Protein AF-A0A9Q4C0V1-F1 (afdb_monomer)

pLDDT: mean 92.59, std 7.1, range [55.84, 98.38]

Radius of gyration: 18.01 Å; Cα contacts (8 Å, |Δi|>4): 258; chains: 1; bounding box: 51×25×46 Å

Mean predicted aligned error: 3.88 Å

Nearest PDB structures (foldseek):
  3qth-assembly1_A  TM=2.266E-01  e=6.589E+00  Colwellia psychrerythraea 34H

Organism: NCBI:txid2487751

Structure (mmCIF, N/CA/C/O backbone):
data_AF-A0A9Q4C0V1-F1
#
_entry.id   AF-A0A9Q4C0V1-F1
#
loop_
_atom_site.group_PDB
_atom_site.id
_atom_site.type_symbol
_atom_site.label_atom_id
_atom_site.label_alt_id
_atom_site.label_comp_id
_atom_site.label_asym_id
_atom_site.label_entity_id
_atom_site.label_seq_id
_atom_site.pdbx_PDB_ins_code
_atom_site.Cartn_x
_atom_site.Cartn_y
_atom_site.Cartn_z
_atom_site.occupancy
_atom_site.B_iso_or_equiv
_atom_site.auth_seq_id
_atom_site.auth_comp_id
_atom_site.auth_asym_id
_atom_site.auth_atom_id
_atom_site.pdbx_PDB_model_num
ATOM 1 N N . MET A 1 1 ? -11.823 11.428 14.281 1.00 55.84 1 MET A N 1
ATOM 2 C CA . MET A 1 1 ? -11.628 11.021 12.862 1.00 55.84 1 MET A CA 1
ATOM 3 C C . MET A 1 1 ? -10.236 11.298 12.280 1.00 55.84 1 MET A C 1
ATOM 5 O O . MET A 1 1 ? -9.782 10.483 11.490 1.00 55.84 1 MET A O 1
ATOM 9 N N . THR A 1 2 ? -9.536 12.387 12.633 1.00 62.62 2 THR A N 1
ATOM 10 C CA . THR A 1 2 ? -8.175 12.691 12.118 1.00 62.62 2 THR A CA 1
ATOM 11 C C . THR A 1 2 ? -7.152 11.573 12.360 1.00 62.62 2 THR A C 1
ATOM 13 O O . THR A 1 2 ? -6.274 11.370 11.527 1.00 62.62 2 THR A O 1
ATOM 16 N N . GLY A 1 3 ? -7.307 10.797 13.439 1.00 86.88 3 GLY A N 1
ATOM 17 C CA . GLY A 1 3 ? -6.386 9.713 13.786 1.00 86.88 3 GLY A CA 1
ATOM 18 C C . GLY A 1 3 ? -6.378 8.523 12.818 1.00 86.88 3 GLY A C 1
ATOM 19 O O . GLY A 1 3 ? -5.337 7.888 12.668 1.00 86.88 3 GLY A O 1
ATOM 20 N N . VAL A 1 4 ? -7.489 8.219 12.128 1.00 92.44 4 VAL A N 1
ATOM 21 C CA . VAL A 1 4 ? -7.526 7.097 11.168 1.00 92.44 4 VAL A CA 1
ATOM 22 C C . VAL A 1 4 ? -6.761 7.456 9.899 1.00 92.44 4 VAL A C 1
ATOM 24 O O . VAL A 1 4 ? -5.861 6.719 9.506 1.00 92.44 4 VAL A O 1
ATOM 27 N N . SER A 1 5 ? -7.057 8.612 9.297 1.00 93.50 5 SER A N 1
ATOM 28 C CA . SER A 1 5 ? -6.339 9.090 8.108 1.00 93.50 5 SER A CA 1
ATOM 29 C C . SER A 1 5 ? -4.841 9.231 8.372 1.00 93.50 5 SER A C 1
ATOM 31 O O . SER A 1 5 ? -4.041 8.729 7.590 1.00 93.50 5 SER A O 1
ATOM 33 N N . GLU A 1 6 ? -4.450 9.826 9.504 1.00 95.06 6 GLU A N 1
ATOM 34 C CA . GLU A 1 6 ? -3.038 9.955 9.887 1.00 95.06 6 GLU A CA 1
ATOM 35 C C . GLU A 1 6 ? -2.351 8.588 10.020 1.00 95.06 6 GLU A C 1
ATOM 37 O O . GLU A 1 6 ? -1.211 8.403 9.582 1.00 95.06 6 GLU A O 1
ATOM 42 N N . LYS A 1 7 ? -3.051 7.593 10.579 1.00 97.00 7 LYS A N 1
ATOM 43 C CA . LYS A 1 7 ? -2.491 6.251 10.723 1.00 97.00 7 LYS A CA 1
ATOM 44 C C . LYS A 1 7 ? -2.282 5.558 9.381 1.00 97.00 7 LYS A C 1
ATOM 46 O O . LYS A 1 7 ? -1.221 4.967 9.161 1.00 97.00 7 LYS A O 1
ATOM 51 N N . LEU A 1 8 ? -3.271 5.640 8.494 1.00 96.56 8 LEU A N 1
ATOM 52 C CA . LEU A 1 8 ? -3.191 5.071 7.150 1.00 96.56 8 LEU A CA 1
ATOM 53 C C . LEU A 1 8 ? -2.111 5.759 6.312 1.00 96.56 8 LEU A C 1
ATOM 55 O O . LEU A 1 8 ? -1.359 5.075 5.618 1.00 96.56 8 LEU A O 1
ATOM 59 N N . ASP A 1 9 ? -1.951 7.074 6.454 1.00 96.94 9 ASP A N 1
ATOM 60 C CA . ASP A 1 9 ? -0.855 7.827 5.845 1.00 96.94 9 ASP A CA 1
ATOM 61 C C . ASP A 1 9 ? 0.514 7.319 6.313 1.00 96.94 9 ASP A C 1
ATOM 63 O O . ASP A 1 9 ? 1.422 7.137 5.497 1.00 96.94 9 ASP A O 1
ATOM 67 N N . GLY A 1 10 ? 0.650 7.022 7.608 1.00 97.81 10 GLY A N 1
ATOM 68 C CA . GLY A 1 10 ? 1.858 6.416 8.167 1.00 97.81 10 GLY A CA 1
ATOM 69 C C . GLY A 1 10 ? 2.133 5.006 7.631 1.00 97.81 10 GLY A C 1
ATOM 70 O O . GLY A 1 10 ? 3.292 4.639 7.412 1.00 97.81 10 GLY A O 1
ATOM 71 N N . TYR A 1 11 ? 1.095 4.203 7.377 1.00 98.06 11 TYR A N 1
ATOM 72 C CA . TYR A 1 11 ? 1.257 2.902 6.720 1.00 98.06 11 TYR A CA 1
ATOM 73 C C . TYR A 1 11 ? 1.616 3.035 5.238 1.00 98.06 11 TYR A C 1
ATOM 75 O O . TYR A 1 11 ? 2.492 2.303 4.774 1.00 98.06 11 TYR A O 1
ATOM 83 N N . ALA A 1 12 ? 1.013 3.979 4.513 1.00 97.44 12 ALA A N 1
ATOM 84 C CA . ALA A 1 12 ? 1.350 4.270 3.121 1.00 97.44 12 ALA A CA 1
ATOM 85 C C . ALA A 1 12 ? 2.826 4.674 2.969 1.00 97.44 12 ALA A C 1
ATOM 87 O O . ALA A 1 12 ? 3.544 4.096 2.150 1.00 97.44 12 ALA A O 1
ATOM 88 N N . GLU A 1 13 ? 3.306 5.595 3.813 1.00 97.94 13 GLU A N 1
ATOM 89 C CA . GLU A 1 13 ? 4.720 5.990 3.862 1.00 97.94 13 GLU A CA 1
ATOM 90 C C . GLU A 1 13 ? 5.621 4.789 4.183 1.00 97.94 13 GLU A C 1
ATOM 92 O O . GLU A 1 13 ? 6.638 4.554 3.522 1.00 97.94 13 GLU A O 1
ATOM 97 N N . TYR A 1 14 ? 5.238 3.982 5.180 1.00 98.25 14 TYR A N 1
ATOM 98 C CA . TYR A 1 14 ? 6.011 2.809 5.573 1.00 98.25 14 TYR A CA 1
ATOM 99 C C . TYR A 1 14 ? 6.152 1.801 4.427 1.00 98.25 14 TYR A C 1
ATOM 101 O O . TYR A 1 14 ? 7.266 1.335 4.173 1.00 98.25 14 TYR A O 1
ATOM 109 N N . VAL A 1 15 ? 5.054 1.482 3.734 1.00 97.81 15 VAL A N 1
ATOM 110 C CA . VAL A 1 15 ? 5.045 0.555 2.594 1.00 97.81 15 VAL A CA 1
ATOM 111 C C . VAL A 1 15 ? 5.888 1.107 1.447 1.00 97.81 15 VAL A C 1
ATOM 113 O O . VAL A 1 15 ? 6.779 0.401 0.980 1.00 97.81 15 VAL A O 1
ATOM 116 N N . ALA A 1 16 ? 5.691 2.365 1.040 1.00 96.50 16 ALA A N 1
ATOM 117 C CA . ALA A 1 16 ? 6.450 2.976 -0.055 1.00 96.50 16 ALA A CA 1
ATOM 118 C C . ALA A 1 16 ? 7.962 3.008 0.232 1.00 96.50 16 ALA A C 1
ATOM 120 O O . ALA A 1 16 ? 8.790 2.643 -0.612 1.00 96.50 16 ALA A O 1
ATOM 121 N N . ARG A 1 17 ? 8.346 3.370 1.462 1.00 96.88 17 ARG A N 1
ATOM 122 C CA . ARG A 1 17 ? 9.747 3.313 1.896 1.00 96.88 17 ARG A CA 1
ATOM 123 C C . ARG A 1 17 ? 10.285 1.884 1.872 1.00 96.88 17 ARG A C 1
ATOM 125 O O . ARG A 1 17 ? 11.383 1.661 1.376 1.00 96.88 17 ARG A O 1
ATOM 132 N N . LYS A 1 18 ? 9.531 0.903 2.377 1.00 97.81 18 LYS A N 1
ATOM 133 C CA . LYS A 1 18 ? 9.978 -0.496 2.367 1.00 97.81 18 LYS A CA 1
ATOM 134 C C . LYS A 1 18 ? 10.087 -1.072 0.963 1.00 97.81 18 LYS A C 1
ATOM 136 O O . LYS A 1 18 ? 11.066 -1.758 0.691 1.00 97.81 18 LYS A O 1
ATOM 141 N N . ALA A 1 19 ? 9.166 -0.749 0.064 1.00 95.81 19 ALA A N 1
ATOM 142 C CA . ALA A 1 19 ? 9.237 -1.191 -1.323 1.00 95.81 19 ALA A CA 1
ATOM 143 C C . ALA A 1 19 ? 10.509 -0.649 -1.995 1.00 95.81 19 ALA A C 1
ATOM 145 O O . ALA A 1 19 ? 11.272 -1.397 -2.600 1.00 95.81 19 ALA A O 1
ATOM 146 N N . THR A 1 20 ? 10.817 0.634 -1.817 1.00 93.56 20 THR A N 1
ATOM 147 C CA . THR A 1 20 ? 12.033 1.237 -2.389 1.00 93.56 20 THR A CA 1
ATOM 148 C C . THR A 1 20 ? 13.337 0.773 -1.718 1.00 93.56 20 THR A C 1
ATOM 150 O O . THR A 1 20 ? 14.347 0.560 -2.405 1.00 93.56 20 THR A O 1
ATOM 153 N N . ASP A 1 21 ? 13.331 0.518 -0.406 1.00 94.44 21 ASP A N 1
ATOM 154 C CA . ASP A 1 21 ? 14.444 -0.118 0.320 1.00 94.44 21 ASP A CA 1
ATOM 155 C C . ASP A 1 21 ? 14.731 -1.535 -0.201 1.00 94.44 21 ASP A C 1
ATOM 157 O O . ASP A 1 21 ? 15.896 -1.920 -0.346 1.00 94.44 21 ASP A O 1
ATOM 161 N N . GLU A 1 22 ? 13.684 -2.288 -0.535 1.00 95.00 22 GLU A N 1
ATOM 162 C CA . GLU A 1 22 ? 13.777 -3.671 -1.008 1.00 95.00 22 GLU A CA 1
ATOM 163 C C . GLU A 1 22 ? 13.993 -3.787 -2.514 1.00 95.00 22 GLU A C 1
ATOM 165 O O . GLU A 1 22 ? 14.448 -4.834 -2.969 1.00 95.00 22 GLU A O 1
ATOM 170 N N . PHE A 1 23 ? 13.728 -2.729 -3.283 1.00 93.06 23 PHE A N 1
ATOM 171 C CA . PHE A 1 23 ? 13.947 -2.687 -4.727 1.00 93.06 23 PHE A CA 1
ATOM 172 C C . PHE A 1 23 ? 15.405 -3.015 -5.077 1.00 93.06 23 PHE A C 1
ATOM 174 O O . PHE A 1 23 ? 16.324 -2.500 -4.448 1.00 93.06 23 PHE A O 1
ATOM 181 N N . LYS A 1 24 ? 15.664 -3.837 -6.085 1.00 91.44 24 LYS A N 1
ATOM 182 C CA . LYS A 1 24 ? 17.002 -4.266 -6.509 1.00 91.44 24 LYS A CA 1
ATOM 183 C C . LYS A 1 24 ? 17.246 -3.825 -7.944 1.00 91.44 24 LYS A C 1
ATOM 185 O O . LYS A 1 24 ? 16.834 -4.515 -8.875 1.00 91.44 24 LYS A O 1
ATOM 190 N N . PRO A 1 25 ? 17.939 -2.692 -8.161 1.00 86.50 25 PRO A N 1
ATOM 191 C CA . PRO A 1 25 ? 18.178 -2.192 -9.509 1.00 86.50 25 PRO A CA 1
ATOM 192 C C . PRO A 1 25 ? 18.922 -3.185 -10.405 1.00 86.50 25 PRO A C 1
ATOM 194 O O . PRO A 1 25 ? 18.746 -3.139 -11.617 1.00 86.50 25 PRO A O 1
ATOM 197 N N . THR A 1 26 ? 19.731 -4.089 -9.841 1.00 86.31 26 THR A N 1
ATOM 198 C CA . THR A 1 26 ? 20.449 -5.104 -10.631 1.00 86.31 26 THR A CA 1
ATOM 199 C C . THR A 1 26 ? 19.543 -6.187 -11.217 1.00 86.31 26 THR A C 1
ATOM 201 O O . THR A 1 26 ? 19.907 -6.772 -12.236 1.00 86.31 26 THR A O 1
ATOM 204 N N . ASN A 1 27 ? 18.345 -6.398 -10.657 1.00 86.06 27 ASN A N 1
ATOM 205 C CA . ASN A 1 27 ? 17.323 -7.264 -11.256 1.00 86.06 27 ASN A CA 1
ATOM 206 C C . ASN A 1 27 ? 16.699 -6.632 -12.511 1.00 86.06 27 ASN A C 1
ATOM 208 O O . ASN A 1 27 ? 16.221 -7.338 -13.389 1.00 86.06 27 ASN A O 1
ATOM 212 N N . VAL A 1 28 ? 16.732 -5.300 -12.608 1.00 83.19 28 VAL A N 1
ATOM 213 C CA . VAL A 1 28 ? 16.179 -4.522 -13.728 1.00 83.19 28 VAL A CA 1
ATOM 214 C C . VAL A 1 28 ? 17.257 -4.213 -14.768 1.00 83.19 28 VAL A C 1
ATOM 216 O O . VAL A 1 28 ? 17.023 -4.235 -15.977 1.00 83.19 28 VAL A O 1
ATOM 219 N N . VAL A 1 29 ? 18.468 -3.912 -14.298 1.00 76.38 29 VAL A N 1
ATOM 220 C CA . VAL A 1 29 ? 19.602 -3.503 -15.120 1.00 76.38 29 VAL A CA 1
ATOM 221 C C . VAL A 1 29 ? 20.825 -4.328 -14.759 1.00 76.38 29 VAL A C 1
ATOM 223 O O . VAL A 1 29 ? 21.482 -4.088 -13.747 1.00 76.38 29 VAL A O 1
ATOM 226 N N . ASN A 1 30 ? 21.209 -5.245 -15.643 1.00 70.25 30 ASN A N 1
ATOM 227 C CA . ASN A 1 30 ? 22.469 -5.956 -15.484 1.00 70.25 30 ASN A CA 1
ATOM 228 C C . ASN A 1 30 ? 23.643 -5.052 -15.901 1.00 70.25 30 ASN A C 1
ATOM 230 O O . ASN A 1 30 ? 23.918 -4.878 -17.091 1.00 70.25 30 ASN A O 1
ATOM 234 N N . VAL A 1 31 ? 24.329 -4.459 -14.919 1.00 68.81 31 VAL A N 1
ATOM 235 C CA . VAL A 1 31 ? 25.590 -3.737 -15.131 1.00 68.81 31 VAL A CA 1
ATOM 236 C C . VAL A 1 31 ? 26.732 -4.548 -14.511 1.00 68.81 31 VAL A C 1
ATOM 238 O O . VAL A 1 31 ? 26.838 -4.606 -13.282 1.00 68.81 31 VAL A O 1
ATOM 241 N N . PRO A 1 32 ? 27.614 -5.160 -15.325 1.00 72.94 32 PRO A N 1
ATOM 242 C CA . PRO A 1 32 ? 28.739 -5.933 -14.814 1.00 72.94 32 PRO A CA 1
ATOM 243 C C . PRO A 1 32 ? 29.587 -5.133 -13.813 1.00 72.94 32 PRO A C 1
ATOM 245 O O . PRO A 1 32 ? 30.014 -4.014 -14.094 1.00 72.94 32 PRO A O 1
ATOM 248 N N . GLY A 1 33 ? 29.837 -5.714 -12.636 1.00 73.94 33 GLY A N 1
ATOM 249 C CA . GLY A 1 33 ? 30.683 -5.115 -11.594 1.00 73.94 33 GLY A CA 1
ATOM 250 C C . GLY A 1 33 ? 30.026 -4.015 -10.746 1.00 73.94 33 GLY A C 1
ATOM 251 O O . GLY A 1 33 ? 30.712 -3.395 -9.930 1.00 73.94 33 GLY A O 1
ATOM 252 N N . VAL A 1 34 ? 28.721 -3.763 -10.896 1.00 81.06 34 VAL A N 1
ATOM 253 C CA . VAL A 1 34 ? 27.978 -2.795 -10.073 1.00 81.06 34 VAL A CA 1
ATOM 254 C C . VAL A 1 34 ? 27.061 -3.536 -9.101 1.00 81.06 34 VAL A C 1
ATOM 256 O O . VAL A 1 34 ? 26.214 -4.320 -9.509 1.00 81.06 34 VAL A O 1
ATOM 259 N N . SER A 1 35 ? 27.224 -3.281 -7.802 1.00 85.94 35 SER A N 1
ATOM 260 C CA . SER A 1 35 ? 26.329 -3.809 -6.765 1.00 85.94 35 SER A CA 1
ATOM 261 C C . SER A 1 35 ? 25.023 -3.016 -6.683 1.00 85.94 35 SER A C 1
ATOM 263 O O . SER A 1 35 ? 25.006 -1.832 -7.020 1.00 85.94 35 SER A O 1
ATOM 265 N N . ASP A 1 36 ? 23.959 -3.613 -6.133 1.00 85.81 36 ASP A N 1
ATOM 266 C CA . ASP A 1 36 ? 22.675 -2.925 -5.903 1.00 85.81 36 ASP A CA 1
ATOM 267 C C . ASP A 1 36 ? 22.837 -1.615 -5.134 1.00 85.81 36 ASP A C 1
ATOM 269 O O . ASP A 1 36 ? 22.272 -0.597 -5.518 1.00 85.81 36 ASP A O 1
ATOM 273 N N . LYS A 1 37 ? 23.662 -1.602 -4.080 1.00 85.94 37 LYS A N 1
ATOM 274 C CA . LYS A 1 37 ? 23.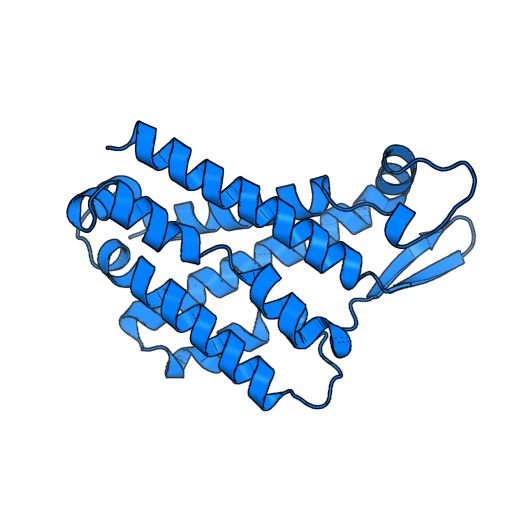926 -0.387 -3.298 1.00 85.94 37 LYS A CA 1
ATOM 275 C C . LYS A 1 37 ? 24.502 0.731 -4.168 1.00 85.94 37 LYS A C 1
ATOM 277 O O . LYS A 1 37 ? 24.102 1.887 -4.045 1.00 85.94 37 LYS A O 1
ATOM 282 N N . ARG A 1 38 ? 25.447 0.391 -5.049 1.00 84.00 38 ARG A N 1
ATOM 283 C CA . ARG A 1 38 ? 26.059 1.357 -5.965 1.00 84.00 38 ARG A CA 1
ATOM 284 C C . ARG A 1 38 ? 25.072 1.788 -7.047 1.00 84.00 38 ARG A C 1
ATOM 286 O O . ARG A 1 38 ? 25.015 2.973 -7.347 1.00 84.00 38 ARG A O 1
ATOM 293 N N . ALA A 1 39 ? 24.281 0.860 -7.583 1.00 85.06 39 ALA A N 1
ATOM 294 C CA . ALA A 1 39 ? 23.241 1.164 -8.556 1.00 85.06 39 ALA A CA 1
ATOM 295 C C . ALA A 1 39 ? 22.186 2.112 -7.962 1.00 85.06 39 ALA A C 1
ATOM 297 O O . ALA A 1 39 ? 21.957 3.170 -8.537 1.00 85.06 39 ALA A O 1
ATOM 298 N N . LYS A 1 40 ? 21.649 1.818 -6.768 1.00 87.12 40 LYS A N 1
ATOM 299 C CA . LYS A 1 40 ? 20.720 2.698 -6.034 1.00 87.12 40 LYS A CA 1
ATOM 300 C C . LYS A 1 40 ? 21.283 4.092 -5.819 1.00 87.12 40 LYS A C 1
ATOM 302 O O . LYS A 1 40 ? 20.572 5.063 -6.011 1.00 87.12 40 LYS A O 1
ATOM 307 N N . SER A 1 41 ? 22.560 4.195 -5.452 1.00 85.94 41 SER A N 1
ATOM 308 C CA . SER A 1 41 ? 23.209 5.496 -5.271 1.00 85.94 41 SER A CA 1
ATOM 309 C C . SER A 1 41 ? 23.301 6.302 -6.568 1.00 85.94 41 SER A C 1
ATOM 311 O O . SER A 1 41 ? 23.288 7.523 -6.501 1.00 85.94 41 SER A O 1
ATOM 313 N N . ILE A 1 42 ? 23.429 5.648 -7.727 1.00 82.81 42 ILE A N 1
ATOM 314 C CA . ILE A 1 42 ? 23.448 6.327 -9.032 1.00 82.81 42 ILE A CA 1
ATOM 315 C C . ILE A 1 42 ? 22.048 6.835 -9.392 1.00 82.81 42 ILE A C 1
ATOM 317 O O . ILE A 1 42 ? 21.922 7.900 -9.986 1.00 82.81 42 ILE A O 1
ATOM 321 N N . ILE A 1 43 ? 21.009 6.082 -9.023 1.00 84.44 43 ILE A N 1
ATOM 322 C CA . ILE A 1 43 ? 19.613 6.362 -9.384 1.00 84.44 43 ILE A CA 1
ATOM 323 C C . ILE A 1 43 ? 18.793 6.911 -8.211 1.00 84.44 43 ILE A C 1
ATOM 325 O O . ILE A 1 43 ? 17.573 6.770 -8.198 1.00 84.44 43 ILE A O 1
ATOM 329 N N . SER A 1 44 ? 19.445 7.495 -7.202 1.00 87.44 44 SER A N 1
ATOM 330 C CA . SER A 1 44 ? 18.801 7.802 -5.920 1.00 87.44 44 SER A CA 1
ATOM 331 C C . SER A 1 44 ? 17.623 8.755 -6.076 1.00 87.44 44 SER A C 1
ATOM 333 O O . SER A 1 44 ? 16.570 8.483 -5.518 1.00 87.44 44 SER A O 1
ATOM 335 N N . SER A 1 45 ? 17.758 9.791 -6.908 1.00 87.38 45 SER A N 1
ATOM 336 C CA . SER A 1 45 ? 16.664 10.724 -7.199 1.00 87.38 45 SER A CA 1
ATOM 337 C C . SER A 1 45 ? 15.471 10.016 -7.839 1.00 87.38 45 SER A C 1
ATOM 339 O O . SER A 1 45 ? 14.336 10.245 -7.457 1.00 87.38 45 SER A O 1
ATOM 341 N N . THR A 1 46 ? 15.720 9.085 -8.763 1.00 87.44 46 THR A N 1
ATOM 342 C CA . THR A 1 46 ? 14.662 8.281 -9.383 1.00 87.44 46 THR A CA 1
ATOM 343 C C . THR A 1 46 ? 13.973 7.374 -8.364 1.00 87.44 46 THR A C 1
ATOM 345 O O . THR A 1 46 ? 12.761 7.208 -8.416 1.00 87.44 46 THR A O 1
ATOM 348 N N . ILE A 1 47 ? 14.721 6.784 -7.428 1.00 88.81 47 ILE A N 1
ATOM 349 C CA . ILE A 1 47 ? 14.149 5.963 -6.351 1.00 88.81 47 ILE A CA 1
ATOM 350 C C . ILE A 1 47 ? 13.327 6.820 -5.379 1.00 88.81 47 ILE A C 1
ATOM 352 O O . ILE A 1 47 ? 12.269 6.378 -4.939 1.00 88.81 47 ILE A O 1
ATOM 356 N N . GLU A 1 48 ? 13.782 8.033 -5.071 1.00 90.88 48 GLU A N 1
ATOM 357 C CA . GLU A 1 48 ? 13.039 9.005 -4.262 1.00 90.88 48 GLU A CA 1
ATOM 358 C C . GLU A 1 48 ? 11.738 9.424 -4.959 1.00 90.88 48 GLU A C 1
ATOM 360 O O . GLU A 1 48 ? 10.675 9.330 -4.350 1.00 90.88 48 GLU A O 1
ATOM 365 N N . ASP A 1 49 ? 11.784 9.756 -6.251 1.00 90.56 49 ASP A N 1
ATOM 366 C CA . ASP A 1 49 ? 10.593 10.091 -7.041 1.00 90.56 49 ASP A CA 1
ATOM 367 C C . ASP A 1 49 ? 9.587 8.927 -7.081 1.00 90.56 49 ASP A C 1
ATOM 369 O O . ASP A 1 49 ? 8.377 9.130 -6.933 1.00 90.56 49 ASP A O 1
ATOM 373 N N . LEU A 1 50 ? 10.080 7.692 -7.248 1.00 89.44 50 LEU A N 1
ATOM 374 C CA . LEU A 1 50 ? 9.249 6.486 -7.209 1.00 89.44 50 LEU A CA 1
ATOM 375 C C . LEU A 1 50 ? 8.601 6.293 -5.837 1.00 89.44 50 LEU A C 1
ATOM 377 O O . LEU A 1 50 ? 7.400 6.027 -5.776 1.00 89.44 50 LEU A O 1
ATOM 381 N N . ARG A 1 51 ? 9.364 6.456 -4.748 1.00 94.00 51 ARG A N 1
ATOM 382 C CA . ARG A 1 51 ? 8.845 6.369 -3.377 1.00 94.00 51 ARG A CA 1
ATOM 383 C C . ARG A 1 51 ? 7.738 7.391 -3.160 1.00 94.00 51 ARG A C 1
ATOM 385 O O . ARG A 1 51 ? 6.645 7.022 -2.744 1.00 94.00 51 ARG A O 1
ATOM 392 N N . ASP A 1 52 ? 8.005 8.653 -3.468 1.00 94.38 52 ASP A N 1
ATOM 393 C CA . ASP A 1 52 ? 7.078 9.750 -3.202 1.00 94.38 52 ASP A CA 1
ATOM 394 C C . ASP A 1 52 ? 5.809 9.635 -4.066 1.00 94.38 52 ASP A C 1
ATOM 396 O O . ASP A 1 52 ? 4.719 10.024 -3.638 1.00 94.38 52 ASP A O 1
ATOM 400 N N . GLY A 1 53 ? 5.932 9.102 -5.286 1.00 92.25 53 GLY A N 1
ATOM 401 C CA . GLY A 1 53 ? 4.797 8.783 -6.150 1.00 92.25 53 GLY A CA 1
ATOM 402 C C . GLY A 1 53 ? 3.948 7.627 -5.614 1.00 92.25 53 GLY A C 1
ATOM 403 O O . GLY A 1 53 ? 2.720 7.721 -5.615 1.00 92.25 53 GLY A O 1
ATOM 404 N N . GLN A 1 54 ? 4.589 6.561 -5.125 1.00 91.88 54 GLN A N 1
ATOM 405 C CA . GLN A 1 54 ? 3.916 5.406 -4.518 1.00 91.88 54 GLN A CA 1
ATOM 406 C C . GLN A 1 54 ? 3.224 5.771 -3.205 1.00 91.88 54 GLN A C 1
ATOM 408 O O . GLN A 1 54 ? 2.074 5.394 -2.997 1.00 91.88 54 GLN A O 1
ATOM 413 N N . GLU A 1 55 ? 3.890 6.543 -2.347 1.00 95.75 55 GLU A N 1
ATOM 414 C CA . GLU A 1 55 ? 3.312 7.050 -1.104 1.00 95.75 55 GLU A CA 1
ATOM 415 C C . GLU A 1 55 ? 2.052 7.865 -1.398 1.00 95.75 55 GLU A C 1
ATOM 417 O O . GLU A 1 55 ? 0.991 7.581 -0.847 1.00 95.75 55 GLU A O 1
ATOM 422 N N . ARG A 1 56 ? 2.142 8.836 -2.317 1.00 95.31 56 ARG A N 1
ATOM 423 C CA . ARG A 1 56 ? 0.987 9.650 -2.716 1.00 95.31 56 ARG A CA 1
ATOM 424 C C . ARG A 1 56 ? -0.154 8.795 -3.258 1.00 95.31 56 ARG A C 1
ATOM 426 O O . ARG A 1 56 ? -1.296 9.031 -2.884 1.00 95.31 56 ARG A O 1
ATOM 433 N N . ALA A 1 57 ? 0.139 7.809 -4.103 1.00 93.44 57 ALA A N 1
ATOM 434 C CA . ALA A 1 57 ? -0.869 6.899 -4.642 1.00 93.44 57 ALA A CA 1
ATOM 435 C C . ALA A 1 57 ? -1.597 6.115 -3.535 1.00 93.44 57 ALA A C 1
ATOM 437 O O . ALA A 1 57 ? -2.825 6.115 -3.495 1.00 93.44 57 ALA A O 1
ATOM 438 N N . LEU A 1 58 ? -0.852 5.515 -2.602 1.00 95.06 58 LEU A N 1
ATOM 439 C CA . LEU A 1 58 ? -1.420 4.754 -1.485 1.00 95.06 58 LEU A CA 1
ATOM 440 C C . LEU A 1 58 ? -2.257 5.635 -0.548 1.00 95.06 58 LEU A C 1
ATOM 442 O O . LEU A 1 58 ? -3.356 5.243 -0.167 1.00 95.06 58 LEU A O 1
ATOM 446 N N . LYS A 1 59 ? -1.779 6.844 -0.222 1.00 96.31 59 LYS A N 1
ATOM 447 C CA . LYS A 1 59 ? -2.533 7.808 0.599 1.00 96.31 59 LYS A CA 1
ATOM 448 C C . LYS A 1 59 ? -3.870 8.171 -0.041 1.00 96.31 59 LYS A C 1
ATOM 450 O O . LYS A 1 59 ? -4.897 8.167 0.631 1.00 96.31 59 LYS A O 1
ATOM 455 N N . GLN A 1 60 ? -3.875 8.419 -1.351 1.00 96.06 60 GLN A N 1
ATOM 456 C CA . GLN A 1 60 ? -5.108 8.717 -2.081 1.00 96.06 60 GLN A CA 1
ATOM 457 C C . GLN A 1 60 ? -6.061 7.515 -2.123 1.00 96.06 60 GLN A C 1
ATOM 459 O O . GLN A 1 60 ? -7.259 7.686 -1.913 1.00 96.06 60 GLN A O 1
ATOM 464 N N . GLN A 1 61 ? -5.546 6.293 -2.306 1.00 94.50 61 GLN A N 1
ATOM 465 C CA . GLN A 1 61 ? -6.370 5.080 -2.241 1.00 94.50 61 GLN A CA 1
ATOM 466 C C . GLN A 1 61 ? -7.001 4.887 -0.856 1.00 94.50 61 GLN A C 1
ATOM 468 O O . GLN A 1 61 ? -8.201 4.638 -0.767 1.00 94.50 61 GLN A O 1
ATOM 473 N N . TYR A 1 62 ? -6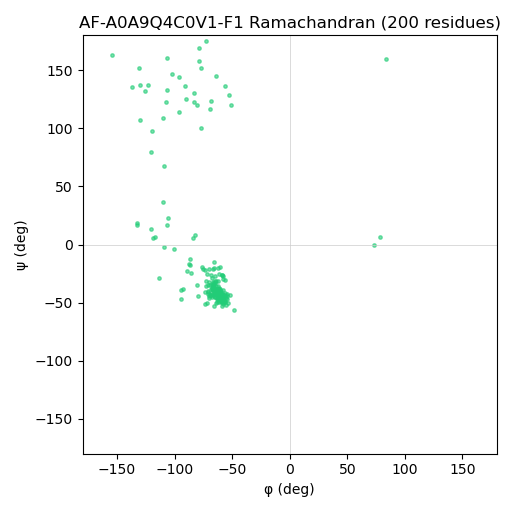.238 5.052 0.226 1.00 95.50 62 TYR A N 1
ATOM 474 C CA . TYR A 1 62 ? -6.788 4.971 1.581 1.00 95.50 62 TYR A CA 1
ATOM 475 C C . TYR A 1 62 ? -7.789 6.092 1.879 1.00 95.50 62 TYR A C 1
ATOM 477 O O . TYR A 1 62 ? -8.813 5.839 2.513 1.00 95.50 62 TYR A O 1
ATOM 485 N N . GLY A 1 63 ? -7.549 7.305 1.375 1.00 95.50 63 GLY A N 1
ATOM 486 C CA . GLY A 1 63 ? -8.511 8.404 1.443 1.00 95.50 63 GLY A CA 1
ATOM 487 C C . GLY A 1 63 ? -9.832 8.069 0.747 1.00 95.50 63 GLY A C 1
ATOM 488 O O . GLY A 1 63 ? -10.895 8.232 1.345 1.00 95.50 63 GLY A O 1
ATOM 489 N N . ALA A 1 64 ? -9.771 7.526 -0.472 1.00 96.12 64 ALA A N 1
ATOM 490 C CA . ALA A 1 64 ? -10.950 7.073 -1.210 1.00 96.12 64 ALA A CA 1
ATOM 491 C C . ALA A 1 64 ? -11.682 5.933 -0.481 1.00 96.12 64 ALA A C 1
ATOM 493 O O . ALA A 1 64 ? -12.908 5.909 -0.437 1.00 96.12 64 ALA A O 1
ATOM 494 N N . VAL A 1 65 ? -10.947 5.011 0.150 1.00 96.06 65 VAL A N 1
ATOM 495 C CA . VAL A 1 65 ? -11.539 3.932 0.954 1.00 96.06 65 VAL A CA 1
ATOM 496 C C . VAL A 1 65 ? -12.283 4.484 2.173 1.00 96.06 65 VAL A C 1
ATOM 498 O O . VAL A 1 65 ? -13.397 4.039 2.450 1.00 96.06 65 VAL A O 1
ATOM 501 N N . ILE A 1 66 ? -11.717 5.472 2.876 1.00 95.69 66 ILE A N 1
ATOM 502 C CA . ILE A 1 66 ? -12.417 6.157 3.974 1.00 95.69 66 ILE A CA 1
ATOM 503 C C . ILE A 1 66 ? -13.678 6.857 3.449 1.00 95.69 66 ILE A C 1
ATOM 505 O O . ILE A 1 66 ? -14.729 6.741 4.074 1.00 95.69 66 ILE A O 1
ATOM 509 N N . GLY A 1 67 ? -13.608 7.538 2.299 1.00 95.88 67 GLY A N 1
ATOM 510 C CA . GLY A 1 67 ? -14.786 8.126 1.646 1.00 95.88 67 GLY A CA 1
ATOM 511 C C . GLY A 1 67 ? -15.875 7.084 1.369 1.00 95.88 67 GLY A C 1
ATOM 512 O O . GLY A 1 67 ? -17.032 7.260 1.751 1.00 95.88 67 GLY A O 1
ATOM 513 N N . ALA A 1 68 ? -15.484 5.917 0.854 1.00 96.62 68 ALA A N 1
ATOM 514 C CA . ALA A 1 68 ? -16.386 4.806 0.553 1.00 96.62 68 ALA A CA 1
ATOM 515 C C . ALA A 1 68 ? -17.050 4.157 1.784 1.00 96.62 68 ALA A C 1
ATOM 517 O O . ALA A 1 68 ? -18.035 3.422 1.640 1.00 96.62 68 ALA A O 1
ATOM 518 N N . VAL A 1 69 ? -16.564 4.416 3.004 1.00 96.00 69 VAL A N 1
ATOM 519 C CA . VAL A 1 69 ? -17.291 4.051 4.234 1.00 96.00 69 VAL A CA 1
ATOM 520 C C . VAL A 1 69 ? -18.602 4.841 4.353 1.00 96.00 69 VAL A C 1
ATOM 522 O O . VAL A 1 69 ? -19.599 4.304 4.847 1.00 96.00 69 VAL A O 1
ATOM 525 N N . TYR A 1 70 ? -18.620 6.086 3.875 1.00 94.44 70 TYR A N 1
ATOM 526 C CA . TYR A 1 70 ? -19.775 6.985 3.926 1.00 94.44 70 TYR A CA 1
ATOM 527 C C . TYR A 1 70 ? -20.607 6.934 2.647 1.00 94.44 70 TYR A C 1
ATOM 529 O O . TYR A 1 70 ? -21.825 6.774 2.713 1.00 94.44 70 TYR A O 1
ATOM 537 N N . ASP A 1 71 ? -19.938 6.999 1.497 1.00 95.75 71 ASP A N 1
ATOM 538 C CA . ASP A 1 71 ? -20.586 7.230 0.202 1.00 95.75 71 ASP A CA 1
ATOM 539 C C . ASP A 1 71 ? -20.781 5.941 -0.615 1.00 95.75 71 ASP A C 1
ATOM 541 O O . ASP A 1 71 ? -21.400 5.952 -1.682 1.00 95.75 71 ASP A O 1
ATOM 545 N N . GLY A 1 72 ? -20.276 4.813 -0.103 1.00 94.62 72 GLY A N 1
ATOM 546 C CA . GLY A 1 72 ? -20.302 3.512 -0.766 1.00 94.62 72 GLY A CA 1
ATOM 547 C C . GLY A 1 72 ? -19.156 3.309 -1.764 1.00 94.62 72 GLY A C 1
ATOM 548 O O . GLY A 1 72 ? -18.531 4.252 -2.242 1.00 94.62 72 GLY A O 1
ATOM 549 N N . ILE A 1 73 ? -18.875 2.042 -2.081 1.00 93.62 73 ILE A N 1
ATOM 550 C CA . ILE A 1 73 ? -17.769 1.641 -2.969 1.00 93.62 73 ILE A CA 1
ATOM 551 C C . ILE A 1 73 ? -17.943 2.169 -4.395 1.00 93.62 73 ILE A C 1
ATOM 553 O O . ILE A 1 73 ? -16.974 2.631 -4.992 1.00 93.62 73 ILE A O 1
ATOM 557 N N . ASP A 1 74 ? -19.166 2.144 -4.924 1.00 93.12 74 ASP A N 1
ATOM 558 C CA . ASP A 1 74 ? -19.427 2.515 -6.318 1.00 93.12 74 ASP A CA 1
ATOM 559 C C . ASP A 1 74 ? -19.118 3.997 -6.590 1.00 93.12 74 ASP A C 1
ATOM 561 O O . ASP A 1 74 ? -18.640 4.337 -7.670 1.00 93.12 74 ASP A O 1
ATOM 565 N N . SER A 1 75 ? -19.302 4.863 -5.587 1.00 94.69 75 SER A N 1
ATOM 566 C CA . SER A 1 75 ? -18.999 6.300 -5.661 1.00 94.69 75 SER A CA 1
ATOM 567 C C . SER A 1 75 ? -17.501 6.601 -5.798 1.00 94.69 75 SER A C 1
ATOM 569 O O . SER A 1 75 ? -17.144 7.676 -6.271 1.00 94.69 75 SER A O 1
ATOM 571 N N . HIS A 1 76 ? -16.633 5.656 -5.419 1.00 95.81 76 HIS A N 1
ATOM 572 C CA . HIS A 1 76 ? -15.170 5.800 -5.430 1.00 95.81 76 HIS A CA 1
ATOM 573 C C . HIS A 1 76 ? -14.458 4.795 -6.345 1.00 95.81 76 HIS A C 1
ATOM 575 O O . HIS A 1 76 ? -13.228 4.750 -6.379 1.00 95.81 76 HIS A O 1
ATOM 581 N N . ALA A 1 77 ? -15.199 3.986 -7.109 1.00 92.94 77 ALA A N 1
ATOM 582 C CA . ALA A 1 77 ? -14.615 2.949 -7.957 1.00 92.94 77 ALA A CA 1
ATOM 583 C C . ALA A 1 77 ? -13.617 3.516 -8.984 1.00 92.94 77 ALA A C 1
ATOM 585 O O . ALA A 1 77 ? -12.562 2.922 -9.208 1.00 92.94 77 ALA A O 1
ATOM 586 N N . ASP A 1 78 ? -13.916 4.680 -9.569 1.00 93.88 78 ASP A N 1
ATOM 587 C CA . ASP A 1 78 ? -13.008 5.365 -10.497 1.00 93.88 78 ASP A CA 1
ATOM 588 C C . ASP A 1 78 ? -11.741 5.879 -9.797 1.00 93.88 78 ASP A C 1
ATOM 590 O O . ASP A 1 78 ? -10.651 5.771 -10.360 1.00 93.88 78 ASP A O 1
ATOM 594 N N . ASP A 1 79 ? -11.848 6.369 -8.559 1.00 93.62 79 ASP A N 1
ATOM 595 C CA . ASP A 1 79 ? -10.701 6.845 -7.775 1.00 93.62 79 ASP A CA 1
ATOM 596 C C . ASP A 1 79 ? -9.733 5.701 -7.462 1.00 93.62 79 ASP A C 1
ATOM 598 O O . ASP A 1 79 ? -8.515 5.845 -7.602 1.00 93.62 79 ASP A O 1
ATOM 602 N N . PHE A 1 80 ? -10.265 4.534 -7.081 1.00 92.44 80 PHE A N 1
ATOM 603 C CA . PHE A 1 80 ? -9.455 3.352 -6.781 1.00 92.44 80 PHE A CA 1
ATOM 604 C C . PHE A 1 80 ? -8.542 2.989 -7.949 1.00 92.44 80 PHE A C 1
ATOM 606 O O . PHE A 1 80 ? -7.346 2.744 -7.758 1.00 92.44 80 PHE A O 1
ATOM 613 N N . VAL A 1 81 ? -9.119 2.998 -9.148 1.00 93.00 81 VAL A N 1
ATOM 614 C CA . VAL A 1 81 ? -8.453 2.703 -10.412 1.00 93.00 81 VAL A CA 1
ATOM 615 C C . VAL A 1 81 ? -7.480 3.822 -10.787 1.00 93.00 81 VAL A C 1
ATOM 617 O O . VAL A 1 81 ? -6.328 3.563 -11.137 1.00 93.00 81 VAL A O 1
ATOM 620 N N . HIS A 1 82 ? -7.918 5.077 -10.670 1.00 93.50 82 HIS A N 1
ATOM 621 C CA . HIS A 1 82 ? -7.134 6.254 -11.032 1.00 93.50 82 HIS A CA 1
ATOM 622 C C . HIS A 1 82 ? -5.842 6.376 -10.217 1.00 93.50 82 HIS A C 1
ATOM 624 O O . HIS A 1 82 ? -4.804 6.769 -10.754 1.00 93.50 82 HIS A O 1
ATOM 630 N N . TYR A 1 83 ? -5.876 6.035 -8.929 1.00 93.31 83 TYR A N 1
ATOM 631 C CA . TYR A 1 83 ? -4.704 6.153 -8.066 1.00 93.31 83 TYR A CA 1
ATOM 632 C C . TYR A 1 83 ? -3.794 4.921 -8.089 1.00 93.31 83 TYR A C 1
ATOM 634 O O . TYR A 1 83 ? -2.618 5.039 -7.731 1.00 93.31 83 TYR A O 1
ATOM 642 N N . ASP A 1 84 ? -4.261 3.765 -8.566 1.00 94.44 84 ASP A N 1
ATOM 643 C CA . ASP A 1 84 ? -3.447 2.550 -8.578 1.00 94.44 84 ASP A CA 1
ATOM 644 C C . ASP A 1 84 ? -2.283 2.643 -9.574 1.00 94.44 84 ASP A C 1
ATOM 646 O O . ASP A 1 84 ? -2.442 2.918 -10.766 1.00 94.44 84 ASP A O 1
ATOM 650 N N . ALA A 1 85 ? -1.061 2.462 -9.075 1.00 90.81 85 ALA A N 1
ATOM 651 C CA . ALA A 1 85 ? 0.134 2.564 -9.904 1.00 90.81 85 ALA A CA 1
ATOM 652 C C . ALA A 1 85 ? 0.266 1.396 -10.891 1.00 90.81 85 ALA A C 1
ATOM 654 O O . ALA A 1 85 ? 0.793 1.597 -11.982 1.00 90.81 85 ALA A O 1
ATOM 655 N N . PHE A 1 86 ? -0.198 0.201 -10.533 1.00 94.25 86 PHE A N 1
ATOM 656 C CA . PHE A 1 86 ? -0.078 -0.978 -11.382 1.00 94.25 86 PHE A CA 1
ATOM 657 C C . PHE A 1 86 ? -1.151 -0.978 -12.472 1.00 94.25 86 PHE A C 1
ATOM 659 O O . PHE A 1 86 ? -0.815 -1.150 -13.643 1.00 94.25 86 PHE A O 1
ATOM 666 N N . TYR A 1 87 ? -2.400 -0.661 -12.118 1.00 95.12 87 TYR A N 1
ATOM 667 C CA . TYR A 1 87 ? -3.489 -0.542 -13.089 1.00 95.12 87 TYR A CA 1
ATOM 668 C C . TYR A 1 87 ? -3.215 0.543 -14.137 1.00 95.12 87 TYR A C 1
ATOM 670 O O . TYR A 1 87 ? -3.375 0.311 -15.329 1.00 95.12 87 TYR A O 1
ATOM 678 N N . ARG A 1 88 ? -2.712 1.719 -13.732 1.00 94.00 88 ARG A N 1
ATOM 679 C CA . ARG A 1 88 ? -2.363 2.795 -14.684 1.00 94.00 88 ARG A CA 1
ATOM 680 C C . ARG A 1 88 ? -1.292 2.416 -15.708 1.00 94.00 88 ARG A C 1
ATOM 682 O O . ARG A 1 88 ? -1.148 3.114 -16.706 1.00 94.00 88 ARG A O 1
ATOM 689 N N . ASN A 1 89 ? -0.517 1.371 -15.435 1.00 94.38 89 ASN A N 1
ATOM 690 C CA . ASN A 1 89 ? 0.502 0.841 -16.336 1.00 94.38 89 ASN A CA 1
ATOM 691 C C . ASN A 1 89 ? 0.061 -0.493 -16.965 1.00 94.38 89 ASN A C 1
ATOM 693 O O . ASN A 1 89 ? 0.903 -1.241 -17.455 1.00 94.38 89 ASN A O 1
ATOM 697 N N . TYR A 1 90 ? -1.231 -0.829 -16.920 1.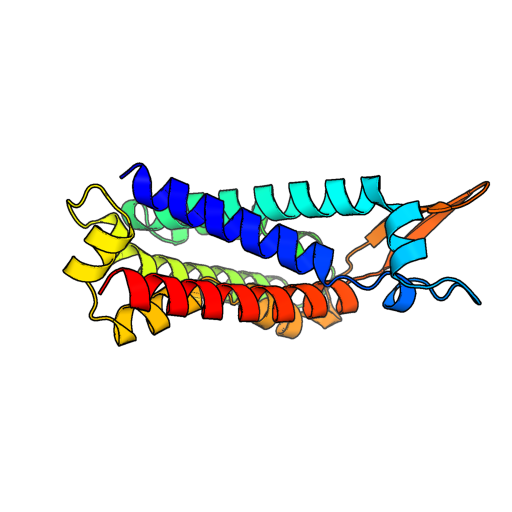00 96.44 90 TYR A N 1
ATOM 698 C CA . TYR A 1 90 ? -1.767 -2.035 -17.531 1.00 96.44 90 TYR A CA 1
ATOM 699 C C . TYR A 1 90 ? -2.033 -1.818 -19.027 1.00 96.44 90 TYR A C 1
ATOM 701 O O . TYR A 1 90 ? -2.787 -0.936 -19.424 1.00 96.44 90 TYR A O 1
ATOM 709 N N . GLU A 1 91 ? -1.414 -2.647 -19.859 1.00 96.00 91 GLU A N 1
ATOM 710 C CA . GLU A 1 91 ? -1.574 -2.694 -21.318 1.00 96.00 91 GLU A CA 1
ATOM 711 C C . GLU A 1 91 ? -2.162 -4.042 -21.785 1.00 96.00 91 GLU A C 1
ATOM 713 O O . GLU A 1 91 ? -2.221 -4.335 -22.981 1.00 96.00 91 GLU A O 1
ATOM 718 N N . GLY A 1 92 ? -2.568 -4.903 -20.845 1.00 94.19 92 GLY A N 1
ATOM 719 C CA . GLY A 1 92 ? -3.107 -6.227 -21.142 1.00 94.19 92 GLY A CA 1
ATOM 720 C C . GLY A 1 92 ? -4.572 -6.216 -21.593 1.00 94.19 92 GLY A C 1
ATOM 721 O O . GLY A 1 92 ? -5.295 -5.233 -21.478 1.00 94.19 92 GLY A O 1
ATOM 722 N N . GLY A 1 93 ? -5.042 -7.361 -22.094 1.00 95.12 93 GLY A N 1
ATOM 723 C CA . GLY A 1 93 ? -6.412 -7.518 -22.602 1.00 95.12 93 GLY A CA 1
ATOM 724 C C . GLY A 1 93 ? -7.483 -7.829 -21.548 1.00 95.12 93 GLY A C 1
ATOM 725 O O . GLY A 1 93 ? -8.611 -8.126 -21.931 1.00 95.12 93 GLY A O 1
ATOM 726 N N . ARG A 1 94 ? -7.149 -7.833 -20.247 1.00 95.50 94 ARG A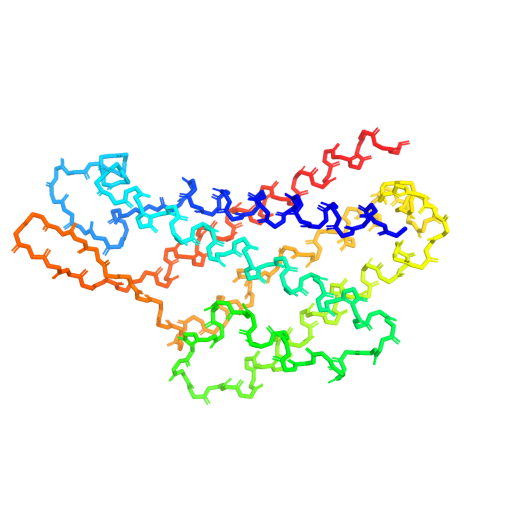 N 1
ATOM 727 C CA . ARG A 1 94 ? -8.061 -8.202 -19.142 1.00 95.50 94 ARG A CA 1
ATOM 728 C C . ARG A 1 94 ? -8.448 -6.997 -18.272 1.00 95.50 94 ARG A C 1
ATOM 730 O O . ARG A 1 94 ? -8.570 -7.150 -17.061 1.00 95.50 94 ARG A O 1
ATOM 737 N N . ASP A 1 95 ? -8.617 -5.824 -18.883 1.00 93.94 95 ASP A N 1
ATOM 738 C CA . ASP A 1 95 ? -8.831 -4.547 -18.182 1.00 93.94 95 ASP A CA 1
ATOM 739 C C . ASP A 1 95 ? -10.031 -4.583 -17.222 1.00 93.94 95 ASP A C 1
ATOM 741 O O . ASP A 1 95 ? -9.860 -4.342 -16.029 1.00 93.94 95 ASP A O 1
ATOM 745 N N . ASP A 1 96 ? -11.204 -5.014 -17.705 1.00 95.56 96 ASP A N 1
ATOM 746 C CA . ASP A 1 96 ? -12.412 -5.166 -16.878 1.00 95.56 96 ASP A CA 1
ATOM 747 C C . ASP A 1 96 ? -12.167 -6.098 -15.680 1.00 95.56 96 ASP A C 1
ATOM 749 O O . ASP A 1 96 ? -12.519 -5.788 -14.546 1.00 95.56 96 ASP A O 1
ATOM 753 N N . GLY A 1 97 ? -11.478 -7.221 -15.911 1.00 96.75 97 GLY A N 1
ATOM 754 C CA . GLY A 1 97 ? -11.155 -8.177 -14.852 1.00 96.75 97 GLY A CA 1
ATOM 755 C C . GLY A 1 97 ? -10.176 -7.618 -13.817 1.00 96.75 97 GLY A C 1
ATOM 756 O O . GLY A 1 97 ? -10.297 -7.927 -12.631 1.00 96.75 97 GLY A O 1
ATOM 757 N N . TYR A 1 98 ? -9.217 -6.790 -14.240 1.00 96.94 98 TYR A N 1
ATOM 758 C CA . TYR A 1 98 ? -8.296 -6.132 -13.316 1.00 96.94 98 TYR A CA 1
ATOM 759 C C . TYR A 1 98 ? -9.017 -5.045 -12.514 1.00 96.94 98 TYR A C 1
ATOM 761 O O . TYR A 1 98 ? -8.864 -4.961 -11.293 1.00 96.94 98 TYR A O 1
ATOM 769 N N . ARG A 1 99 ? -9.871 -4.263 -13.177 1.00 96.56 99 ARG A N 1
ATOM 770 C CA . ARG A 1 99 ? -10.719 -3.263 -12.532 1.00 96.56 99 ARG A CA 1
ATOM 771 C C . ARG A 1 99 ? -11.597 -3.896 -11.453 1.00 96.56 99 ARG A C 1
ATOM 773 O O . ARG A 1 99 ? -11.585 -3.418 -10.320 1.00 96.56 99 ARG A O 1
ATOM 780 N N . ASP A 1 100 ? -12.279 -4.995 -11.763 1.00 96.75 100 ASP A N 1
ATOM 781 C CA . ASP A 1 100 ? -13.127 -5.716 -10.808 1.00 96.75 100 ASP A CA 1
ATOM 782 C C . ASP A 1 100 ? -12.324 -6.240 -9.610 1.00 96.75 100 ASP A C 1
ATOM 784 O O . ASP A 1 100 ? -12.716 -6.042 -8.459 1.00 96.75 100 ASP A O 1
ATOM 788 N N . ALA A 1 101 ? -11.161 -6.854 -9.859 1.00 96.69 101 ALA A N 1
ATOM 789 C CA . ALA A 1 101 ? -10.287 -7.349 -8.795 1.00 96.69 101 ALA A CA 1
ATOM 790 C C . ALA A 1 101 ? -9.792 -6.220 -7.876 1.00 96.69 101 ALA A C 1
ATOM 792 O O . ALA A 1 101 ? -9.692 -6.391 -6.658 1.00 96.69 101 ALA A O 1
ATOM 793 N N . LEU A 1 102 ? -9.504 -5.052 -8.452 1.00 95.88 102 LEU A N 1
ATOM 794 C CA . LEU A 1 102 ? -9.072 -3.880 -7.710 1.00 95.88 102 LEU A CA 1
ATOM 795 C C . LEU A 1 102 ? -10.206 -3.282 -6.867 1.00 95.88 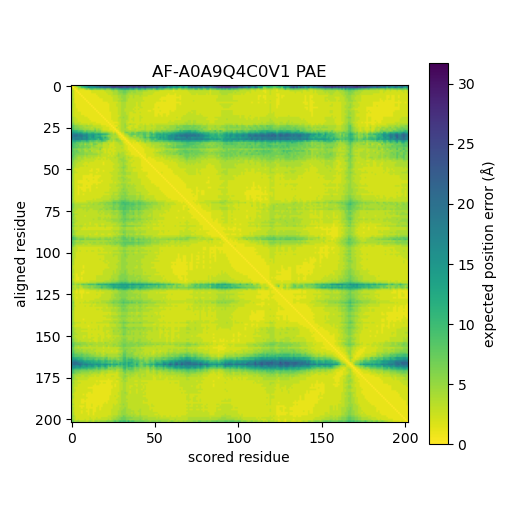102 LEU A C 1
ATOM 797 O O . LEU A 1 102 ? -9.994 -2.986 -5.690 1.00 95.88 102 LEU A O 1
ATOM 801 N N . VAL A 1 103 ? -11.408 -3.151 -7.427 1.00 96.31 103 VAL A N 1
ATOM 802 C CA . VAL A 1 103 ? -12.589 -2.691 -6.680 1.00 96.31 103 VAL A CA 1
ATOM 803 C C . VAL A 1 103 ? -12.915 -3.662 -5.543 1.00 96.31 103 VAL A C 1
ATOM 805 O O . VAL A 1 103 ? -13.176 -3.225 -4.424 1.00 96.31 103 VAL A O 1
ATOM 808 N N . GLU A 1 104 ? -12.821 -4.970 -5.779 1.00 96.69 104 GLU A N 1
ATOM 809 C CA . GLU A 1 104 ? -13.047 -5.983 -4.746 1.00 96.69 104 GLU A CA 1
ATOM 810 C C . GLU A 1 104 ? -11.979 -5.944 -3.643 1.00 96.69 104 GLU A C 1
ATOM 812 O O . GLU A 1 104 ? -12.291 -6.080 -2.458 1.00 96.69 104 GLU A O 1
ATOM 817 N N . ARG A 1 105 ? -10.709 -5.688 -3.988 1.00 96.44 105 ARG A N 1
ATOM 818 C CA . ARG A 1 105 ? -9.674 -5.395 -2.984 1.00 96.44 105 ARG A CA 1
ATOM 819 C C . ARG A 1 105 ? -10.074 -4.195 -2.127 1.00 96.44 105 ARG A C 1
ATOM 821 O O . ARG A 1 105 ? -10.024 -4.291 -0.904 1.00 96.44 105 ARG A O 1
ATOM 828 N N . MET A 1 106 ? -10.489 -3.090 -2.743 1.00 96.69 106 MET A N 1
ATOM 829 C CA . MET A 1 106 ? -10.855 -1.880 -1.999 1.00 96.69 106 MET A CA 1
ATOM 830 C C . MET A 1 106 ? -12.110 -2.062 -1.150 1.00 96.69 106 MET A C 1
ATOM 832 O O . MET A 1 106 ? -12.156 -1.528 -0.046 1.00 96.69 106 MET A O 1
ATOM 836 N N . ARG A 1 107 ? -13.077 -2.872 -1.598 1.00 97.06 107 ARG A N 1
ATOM 837 C CA . ARG A 1 107 ? -14.232 -3.287 -0.790 1.00 97.06 107 ARG A CA 1
ATOM 838 C C . ARG A 1 107 ? -13.792 -3.997 0.487 1.00 97.06 107 ARG A C 1
ATOM 840 O O . ARG A 1 107 ? -14.193 -3.577 1.565 1.00 97.06 107 ARG A O 1
ATOM 847 N N . ARG A 1 108 ? -12.893 -4.981 0.388 1.00 97.06 108 ARG A N 1
ATOM 848 C CA . ARG A 1 108 ? -12.351 -5.682 1.568 1.00 97.06 108 ARG A CA 1
ATOM 849 C C . ARG A 1 108 ? -11.649 -4.733 2.542 1.00 97.06 108 ARG A C 1
ATOM 851 O O . ARG A 1 108 ? -11.878 -4.817 3.744 1.00 97.06 108 ARG A O 1
ATOM 858 N N . ILE A 1 109 ? -10.836 -3.803 2.032 1.00 97.19 109 ILE A N 1
ATOM 859 C CA . ILE A 1 109 ? -10.143 -2.815 2.877 1.00 97.19 109 ILE A CA 1
ATOM 860 C C . ILE A 1 109 ? -11.150 -1.865 3.541 1.00 97.19 109 ILE A C 1
ATOM 862 O O . ILE A 1 109 ? -11.037 -1.561 4.727 1.00 97.19 109 ILE A O 1
ATOM 866 N N . ARG A 1 110 ? -12.154 -1.410 2.788 1.00 97.00 110 ARG A N 1
ATOM 867 C CA . ARG A 1 110 ? -13.246 -0.570 3.286 1.00 97.00 110 ARG A CA 1
ATOM 868 C C . ARG A 1 110 ? -14.013 -1.268 4.400 1.00 97.00 110 ARG A C 1
ATOM 870 O O . ARG A 1 110 ? -14.248 -0.642 5.426 1.00 97.00 110 ARG A O 1
ATOM 877 N N . ASP A 1 111 ? -14.363 -2.536 4.228 1.00 97.44 111 ASP A N 1
ATOM 878 C CA . ASP A 1 111 ? -15.106 -3.304 5.231 1.00 97.44 111 ASP A CA 1
ATOM 879 C C . ASP A 1 111 ? -14.266 -3.546 6.495 1.00 97.44 111 ASP A C 1
ATOM 881 O O . ASP A 1 111 ? -14.787 -3.450 7.603 1.00 97.44 111 ASP A O 1
ATOM 885 N N . ALA A 1 112 ? -12.950 -3.741 6.355 1.00 97.38 112 ALA A N 1
ATOM 886 C CA . ALA A 1 112 ? -12.033 -3.816 7.493 1.00 97.38 112 ALA A CA 1
ATOM 887 C C . ALA A 1 112 ? -11.911 -2.484 8.262 1.00 97.38 112 ALA A C 1
ATOM 889 O O . ALA A 1 112 ? -11.739 -2.479 9.483 1.00 97.38 112 ALA A O 1
ATOM 890 N N . LEU A 1 113 ? -11.993 -1.347 7.565 1.00 96.75 113 LEU A N 1
ATOM 891 C CA . LEU A 1 113 ? -11.867 -0.016 8.166 1.00 96.75 113 LEU A CA 1
ATOM 892 C C . LEU A 1 113 ? -13.197 0.574 8.645 1.00 96.75 113 LEU A C 1
ATOM 894 O O . LEU A 1 113 ? -13.175 1.440 9.517 1.00 96.75 113 LEU A O 1
ATOM 898 N N . GLU A 1 114 ? -14.339 0.138 8.112 1.00 96.62 114 GLU A N 1
ATOM 899 C CA . GLU A 1 114 ? -15.657 0.710 8.413 1.00 96.62 114 GLU A CA 1
ATOM 900 C C . GLU A 1 114 ? -15.965 0.751 9.921 1.00 96.62 114 GLU A C 1
ATOM 902 O O . GLU A 1 114 ? -16.354 1.826 10.390 1.00 96.62 114 GLU A O 1
ATOM 907 N N . PRO A 1 115 ? -15.740 -0.319 10.713 1.00 96.69 115 PRO A N 1
ATOM 908 C CA . PRO A 1 115 ? -15.960 -0.267 12.158 1.00 96.69 115 PRO A CA 1
ATOM 909 C C . PRO A 1 115 ? -15.080 0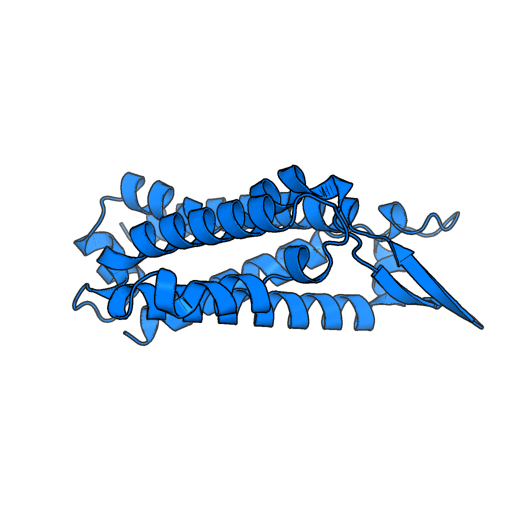.778 12.851 1.00 96.69 115 PRO A C 1
ATOM 911 O O . PRO A 1 115 ? -15.584 1.587 13.625 1.00 96.69 115 PRO A O 1
ATOM 914 N N . ILE A 1 116 ? -13.789 0.828 12.510 1.00 96.38 116 ILE A N 1
ATOM 915 C CA . ILE A 1 116 ? -12.813 1.763 13.095 1.00 96.38 116 ILE A CA 1
ATOM 916 C C . ILE A 1 116 ? -13.161 3.211 12.735 1.00 96.38 116 ILE A C 1
ATOM 918 O O . ILE A 1 116 ? -13.083 4.103 13.574 1.00 96.38 116 ILE A O 1
ATOM 922 N N . VAL A 1 117 ? -13.552 3.459 11.483 1.00 95.12 117 VAL A N 1
ATOM 923 C CA . VAL A 1 117 ? -13.923 4.794 10.992 1.00 95.12 117 VAL A CA 1
ATOM 924 C C . VAL A 1 117 ? -15.201 5.300 11.662 1.00 95.12 117 VAL A C 1
ATOM 926 O O . VAL A 1 117 ? -15.321 6.504 11.893 1.00 95.12 117 VAL A O 1
ATOM 929 N N . ARG A 1 118 ? -16.147 4.403 11.968 1.00 94.25 118 ARG A N 1
ATOM 930 C CA . ARG A 1 118 ? -17.418 4.748 12.621 1.00 94.25 118 ARG A CA 1
ATOM 931 C C . ARG A 1 118 ? -17.355 4.790 14.145 1.00 94.25 118 ARG A C 1
ATOM 933 O O . ARG A 1 118 ? -18.303 5.288 14.747 1.00 94.25 118 ARG A O 1
ATOM 940 N N . ALA A 1 119 ? -16.292 4.279 14.760 1.00 93.75 119 ALA A N 1
ATOM 941 C CA . ALA A 1 119 ? -16.103 4.374 16.201 1.00 93.75 119 ALA A CA 1
ATOM 942 C C . ALA A 1 119 ? -15.956 5.843 16.637 1.00 93.75 119 ALA A C 1
ATOM 944 O O . ALA A 1 119 ? -15.362 6.665 15.936 1.00 93.75 119 ALA A O 1
ATOM 945 N N . GLU A 1 120 ? -16.480 6.176 17.818 1.00 83.62 120 GLU A N 1
ATOM 946 C CA . GLU A 1 120 ? -16.428 7.538 18.373 1.00 83.62 120 GLU A CA 1
ATOM 947 C C . GLU A 1 120 ? -15.090 7.854 19.071 1.00 83.62 120 GLU A C 1
ATOM 949 O O . GLU A 1 120 ? -14.950 8.902 19.697 1.00 83.62 120 GLU A O 1
ATOM 954 N N . ALA A 1 121 ? -14.093 6.974 18.951 1.00 88.75 121 ALA A N 1
ATOM 955 C CA . ALA A 1 121 ? -12.786 7.149 19.567 1.00 88.75 121 ALA A CA 1
ATOM 956 C C . ALA A 1 121 ? -11.887 8.162 18.827 1.00 88.75 121 ALA A C 1
ATOM 958 O O . ALA A 1 121 ? -11.946 8.349 17.604 1.00 88.75 121 ALA A O 1
ATOM 959 N N . ASP A 1 122 ? -10.992 8.795 19.588 1.00 85.00 122 ASP A N 1
ATOM 960 C CA . ASP A 1 122 ? -10.071 9.813 19.079 1.00 85.00 122 ASP A CA 1
ATOM 961 C C . ASP A 1 122 ? -8.846 9.194 18.379 1.00 85.00 122 ASP A C 1
ATOM 963 O O . ASP A 1 122 ? -8.354 9.738 17.381 1.00 85.00 122 ASP A O 1
ATOM 967 N N . GLY A 1 123 ? -8.370 8.042 18.869 1.00 91.31 123 GLY A N 1
ATOM 968 C CA . GLY A 1 123 ? -7.214 7.321 18.334 1.00 91.31 123 GLY A CA 1
ATOM 969 C C . GLY A 1 123 ? -7.567 6.100 17.478 1.00 91.31 123 GLY A C 1
ATOM 970 O O . GLY A 1 123 ? -8.497 5.359 17.774 1.00 91.31 123 GLY A O 1
ATOM 971 N N . PHE A 1 124 ? -6.751 5.817 16.454 1.00 96.00 124 PHE A N 1
ATOM 972 C CA . PHE A 1 124 ? -6.928 4.639 15.586 1.00 96.00 124 PHE A CA 1
ATOM 973 C C . PHE A 1 124 ? -6.950 3.315 16.365 1.00 96.00 124 PHE A C 1
ATOM 975 O O . PHE A 1 124 ? -7.844 2.499 16.177 1.00 96.00 124 PHE A O 1
ATOM 982 N N . TRP A 1 125 ? -5.973 3.098 17.251 1.00 96.69 125 TRP A N 1
ATOM 983 C CA . TRP A 1 125 ? -5.885 1.859 18.030 1.00 96.69 125 TRP A CA 1
ATOM 984 C C . TRP A 1 125 ? -6.898 1.807 19.183 1.00 96.69 125 TRP A C 1
ATOM 986 O O . TRP A 1 125 ? -7.220 0.730 19.667 1.00 96.69 125 TRP A O 1
ATOM 996 N N . GLU A 1 126 ? -7.437 2.948 19.613 1.00 95.50 126 GLU A N 1
ATOM 997 C CA . GLU A 1 126 ? -8.573 2.981 20.541 1.00 95.50 126 GLU A CA 1
ATOM 998 C C . GLU A 1 126 ? -9.847 2.532 19.825 1.00 95.50 126 GLU A C 1
ATOM 1000 O O . GLU A 1 126 ? -10.469 1.572 20.266 1.00 95.50 126 GLU A O 1
ATOM 1005 N N . ALA A 1 127 ? -10.138 3.117 18.658 1.00 96.12 127 ALA A N 1
ATOM 1006 C CA . ALA A 1 127 ? -11.233 2.703 17.783 1.00 96.12 127 ALA A CA 1
ATOM 1007 C C . ALA A 1 127 ? -11.146 1.216 17.395 1.00 96.12 127 ALA A C 1
ATOM 1009 O O . ALA A 1 127 ? -12.151 0.507 17.403 1.00 96.12 127 ALA A O 1
ATOM 1010 N N . ALA A 1 128 ? -9.943 0.719 17.087 1.00 96.69 128 ALA A N 1
ATOM 1011 C CA . ALA A 1 128 ? -9.733 -0.695 16.788 1.00 96.69 128 ALA A CA 1
ATOM 1012 C C . ALA A 1 128 ? -10.120 -1.594 17.973 1.00 96.69 128 ALA A C 1
ATOM 1014 O O . ALA A 1 128 ? -10.860 -2.545 17.776 1.00 96.69 128 ALA A O 1
ATOM 1015 N N . ARG A 1 129 ? -9.705 -1.260 19.202 1.00 96.25 129 ARG A N 1
ATOM 1016 C CA . ARG A 1 129 ? -10.018 -2.056 20.408 1.00 96.25 129 ARG A CA 1
ATOM 1017 C C . ARG A 1 129 ? -11.487 -2.037 20.806 1.00 96.25 129 ARG A C 1
ATOM 1019 O O . ARG A 1 129 ? -11.950 -2.948 21.483 1.00 96.25 129 ARG A O 1
ATOM 1026 N N . GLU A 1 130 ? -12.207 -0.984 20.437 1.00 95.25 130 GLU A N 1
ATOM 1027 C CA . GLU A 1 130 ? -13.655 -0.913 20.644 1.00 95.25 130 GLU A CA 1
ATOM 1028 C C . GLU A 1 130 ? -14.432 -1.805 19.669 1.00 95.25 130 GLU A C 1
ATOM 1030 O O . GLU A 1 130 ? -15.580 -2.153 19.944 1.00 95.25 130 GLU A O 1
ATOM 1035 N N . THR A 1 131 ? -13.828 -2.155 18.531 1.00 96.94 131 THR A N 1
ATOM 1036 C CA . THR A 1 131 ? -14.524 -2.785 17.399 1.00 96.94 131 THR A CA 1
ATOM 1037 C C . THR A 1 131 ? -14.082 -4.213 17.123 1.00 96.94 131 THR A C 1
ATOM 1039 O O . THR A 1 131 ? -14.895 -5.008 16.660 1.00 96.94 131 THR A O 1
ATOM 1042 N N . TYR A 1 132 ? -12.834 -4.534 17.438 1.00 97.56 132 TYR A N 1
ATOM 1043 C CA . TYR A 1 132 ? -12.207 -5.822 17.205 1.00 97.56 132 TYR A CA 1
ATOM 1044 C C . TYR A 1 132 ? -11.522 -6.307 18.477 1.00 97.56 132 TYR A C 1
ATOM 1046 O O . TYR A 1 132 ? -11.038 -5.507 19.285 1.00 97.56 132 TYR A O 1
ATOM 1054 N N . ASP A 1 133 ? -11.422 -7.623 18.637 1.00 98.12 133 ASP A N 1
ATOM 1055 C CA . ASP A 1 133 ? -10.365 -8.172 19.479 1.00 98.12 133 ASP A CA 1
ATOM 1056 C C . ASP A 1 133 ? -8.985 -8.060 18.794 1.00 98.12 133 ASP A C 1
ATOM 1058 O O . ASP A 1 133 ? -8.850 -7.603 17.656 1.00 98.12 133 ASP A O 1
ATOM 1062 N N . ARG A 1 134 ? -7.918 -8.435 19.511 1.00 97.62 134 ARG A N 1
ATOM 1063 C CA . ARG A 1 134 ? -6.545 -8.324 18.996 1.00 97.62 134 ARG A CA 1
ATOM 1064 C C . ARG A 1 134 ? -6.362 -9.105 17.692 1.00 97.62 134 ARG A C 1
ATOM 1066 O O . ARG A 1 134 ? -5.733 -8.591 16.766 1.00 97.62 134 ARG A O 1
ATOM 1073 N N . ASP A 1 135 ? -6.839 -10.345 17.644 1.00 98.12 135 ASP A N 1
ATOM 1074 C CA . ASP A 1 135 ? -6.590 -11.246 16.518 1.00 98.12 135 ASP A CA 1
ATOM 1075 C C . ASP A 1 135 ? -7.430 -10.819 15.306 1.00 98.12 135 ASP A C 1
ATOM 1077 O O . ASP A 1 135 ? -6.900 -10.731 14.195 1.00 98.12 135 ASP A O 1
ATOM 1081 N N . GLU A 1 136 ? -8.685 -10.426 15.539 1.00 98.12 136 GLU A N 1
ATOM 1082 C CA . GLU A 1 136 ? -9.562 -9.807 14.541 1.00 98.12 136 GLU A CA 1
ATOM 1083 C C . GLU A 1 136 ? -8.946 -8.524 13.964 1.00 98.12 136 GLU A C 1
ATOM 1085 O O . GLU A 1 136 ? -8.938 -8.334 12.748 1.00 98.12 136 GLU A O 1
ATOM 1090 N N . ALA A 1 137 ? -8.366 -7.660 14.804 1.00 97.81 137 ALA A N 1
ATOM 1091 C CA . ALA A 1 137 ? -7.724 -6.431 14.346 1.00 97.81 137 ALA A CA 1
ATOM 1092 C C . ALA A 1 137 ? -6.495 -6.713 13.478 1.00 97.81 137 ALA A C 1
ATOM 1094 O O . ALA A 1 137 ? -6.292 -6.039 12.469 1.00 97.81 137 ALA A O 1
ATOM 1095 N N . VAL A 1 138 ? -5.675 -7.702 13.843 1.00 98.19 138 VAL A N 1
ATOM 1096 C CA . VAL A 1 138 ? -4.510 -8.107 13.042 1.00 98.19 138 VAL A CA 1
ATOM 1097 C C . VAL A 1 138 ? -4.942 -8.643 11.680 1.00 98.19 138 VAL A C 1
ATOM 1099 O O . VAL A 1 138 ? -4.352 -8.267 10.663 1.00 98.19 138 VAL A O 1
ATOM 1102 N N . GLU A 1 139 ? -5.975 -9.484 11.639 1.00 97.50 139 GLU A N 1
ATOM 1103 C CA . GLU A 1 139 ? -6.505 -10.033 10.391 1.00 97.50 139 GLU A CA 1
ATOM 1104 C C . GLU A 1 139 ? -7.118 -8.935 9.511 1.00 97.50 139 GLU A C 1
ATOM 1106 O O . GLU A 1 139 ? -6.708 -8.758 8.356 1.00 97.50 139 GLU A O 1
ATOM 1111 N N . ALA A 1 140 ? -8.037 -8.144 10.073 1.00 97.25 140 ALA A N 1
ATOM 1112 C CA . ALA A 1 140 ? -8.725 -7.069 9.369 1.00 97.25 140 ALA A CA 1
ATOM 1113 C C . ALA A 1 140 ? -7.727 -6.036 8.837 1.00 97.25 140 ALA A C 1
ATOM 1115 O O . ALA A 1 140 ? -7.738 -5.709 7.646 1.00 97.25 140 ALA A O 1
ATOM 1116 N N . LEU A 1 141 ? -6.803 -5.566 9.681 1.00 97.44 141 LEU A N 1
ATOM 1117 C CA . LEU A 1 141 ? -5.826 -4.555 9.283 1.00 97.44 141 LEU A CA 1
ATOM 1118 C C . LEU A 1 141 ? -4.708 -5.114 8.391 1.00 97.44 141 LEU A C 1
ATOM 1120 O O . LEU A 1 141 ? -4.068 -4.373 7.642 1.00 97.44 141 LEU A O 1
ATOM 1124 N N . GLY A 1 142 ? -4.479 -6.427 8.416 1.00 96.69 142 GLY A N 1
ATOM 1125 C CA . GLY A 1 142 ? -3.589 -7.101 7.476 1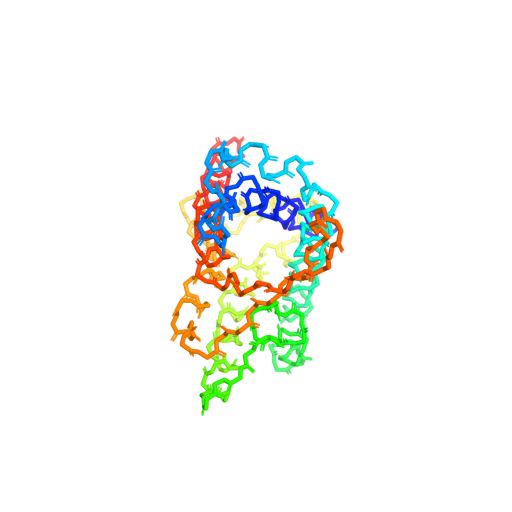.00 96.69 142 GLY A CA 1
ATOM 1126 C C . GLY A 1 142 ? -4.087 -7.036 6.028 1.00 96.69 142 GLY A C 1
ATOM 1127 O O . GLY A 1 142 ? -3.269 -7.038 5.101 1.00 96.69 142 GLY A O 1
ATOM 1128 N N . SER A 1 143 ? -5.405 -6.927 5.820 1.00 94.38 143 SER A N 1
ATOM 1129 C CA . SER A 1 143 ? -6.023 -6.869 4.486 1.00 94.38 143 SER A CA 1
ATOM 1130 C C . SER A 1 143 ? -5.659 -5.613 3.679 1.00 94.38 143 SER A C 1
ATOM 1132 O O . SER A 1 143 ? -5.697 -5.648 2.446 1.00 94.38 143 SER A O 1
ATOM 1134 N N . LEU A 1 144 ? -5.211 -4.543 4.356 1.00 95.88 144 LEU A N 1
ATOM 1135 C CA . LEU A 1 144 ? -4.727 -3.301 3.736 1.00 95.88 144 LEU A CA 1
ATOM 1136 C C . LEU A 1 144 ? -3.536 -3.546 2.799 1.00 95.88 144 LEU A C 1
ATOM 1138 O O . LEU A 1 144 ? -3.315 -2.789 1.858 1.00 95.88 144 LEU A O 1
ATOM 1142 N N . PHE A 1 145 ? -2.767 -4.608 3.050 1.00 96.50 145 PHE A N 1
ATOM 1143 C CA . PHE A 1 145 ? -1.494 -4.886 2.388 1.00 96.50 145 PHE A CA 1
ATOM 1144 C C . PHE A 1 145 ? -1.625 -6.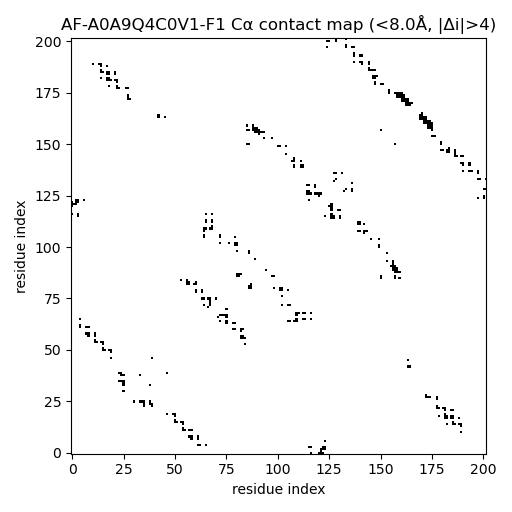091 1.444 1.00 96.50 145 PHE A C 1
ATOM 1146 O O . PHE A 1 145 ? -1.097 -7.177 1.712 1.00 96.50 145 PHE A O 1
ATOM 1153 N N . THR A 1 146 ? -2.407 -5.909 0.377 1.00 94.62 146 THR A N 1
ATOM 1154 C CA . THR A 1 146 ? -2.723 -6.927 -0.652 1.00 94.62 146 THR A CA 1
ATOM 1155 C C . THR A 1 146 ? -2.562 -6.408 -2.092 1.00 94.62 146 THR A C 1
ATOM 1157 O O . THR A 1 146 ? -3.081 -6.978 -3.059 1.00 94.62 146 THR A O 1
ATOM 1160 N N . VAL A 1 147 ? -1.830 -5.307 -2.262 1.00 93.00 147 VAL A N 1
ATOM 1161 C CA . VAL A 1 147 ? -1.506 -4.702 -3.555 1.00 93.00 147 VAL A CA 1
ATOM 1162 C C . VAL A 1 147 ? -0.686 -5.657 -4.412 1.00 93.00 147 VAL A C 1
ATOM 1164 O O . VAL A 1 147 ? -1.040 -5.852 -5.577 1.00 93.00 147 VAL A O 1
ATOM 1167 N N . ALA A 1 148 ? 0.364 -6.274 -3.857 1.00 93.69 148 ALA A N 1
ATOM 1168 C CA . ALA A 1 148 ? 1.251 -7.147 -4.625 1.00 93.69 148 ALA A CA 1
ATOM 1169 C C . ALA A 1 148 ? 0.520 -8.391 -5.139 1.00 93.69 148 ALA A C 1
ATOM 1171 O O . ALA A 1 148 ? 0.686 -8.750 -6.297 1.00 93.69 148 ALA A O 1
ATOM 1172 N N . GLU A 1 149 ? -0.348 -8.986 -4.317 1.00 94.38 149 GLU A N 1
ATOM 1173 C CA . GLU A 1 149 ? -1.185 -10.133 -4.698 1.00 94.38 149 GLU A CA 1
ATOM 1174 C C . GLU A 1 149 ? -2.072 -9.809 -5.908 1.00 94.38 149 GLU A C 1
ATOM 1176 O O . GLU A 1 149 ? -2.146 -10.580 -6.864 1.00 94.38 149 GLU A O 1
ATOM 1181 N N . THR A 1 150 ? -2.706 -8.633 -5.901 1.00 94.19 150 THR A N 1
ATOM 1182 C CA . THR A 1 150 ? -3.556 -8.211 -7.024 1.00 94.19 150 THR A CA 1
ATOM 1183 C C . THR A 1 150 ? -2.714 -7.922 -8.264 1.00 94.19 150 THR A C 1
ATOM 1185 O O . THR A 1 150 ? -3.080 -8.332 -9.358 1.00 94.19 150 THR A O 1
ATOM 1188 N N . ALA A 1 151 ? -1.582 -7.229 -8.114 1.00 94.38 151 ALA A N 1
ATOM 1189 C CA . ALA A 1 151 ? -0.703 -6.909 -9.237 1.00 94.38 151 ALA A CA 1
ATOM 1190 C C . ALA A 1 151 ? -0.089 -8.170 -9.871 1.00 94.38 151 ALA A C 1
ATOM 1192 O O . ALA A 1 151 ? 0.001 -8.256 -11.092 1.00 94.38 151 ALA A O 1
ATOM 1193 N N . ASP A 1 152 ? 0.286 -9.167 -9.067 1.00 94.62 152 ASP A N 1
ATOM 1194 C CA . ASP A 1 152 ? 0.876 -10.424 -9.539 1.00 94.62 152 ASP A CA 1
ATOM 1195 C C . ASP A 1 152 ? -0.079 -11.198 -10.463 1.00 94.62 152 ASP A C 1
ATOM 1197 O O . ASP A 1 152 ? 0.322 -11.644 -11.542 1.00 94.62 152 ASP A O 1
ATOM 1201 N N . ALA A 1 153 ? -1.374 -11.244 -10.122 1.00 95.19 153 ALA A N 1
ATOM 1202 C CA . ALA A 1 153 ? -2.414 -11.910 -10.916 1.00 95.19 153 ALA A CA 1
ATOM 1203 C C . ALA A 1 153 ? -2.618 -11.312 -12.329 1.00 95.19 153 ALA A C 1
ATOM 1205 O O . ALA A 1 153 ? -3.155 -11.983 -13.225 1.00 95.19 153 ALA A O 1
ATOM 1206 N N . PHE A 1 154 ? -2.185 -10.065 -12.535 1.00 95.88 154 PHE A N 1
ATOM 1207 C CA . PHE A 1 154 ? -2.276 -9.319 -13.797 1.00 95.88 154 PHE A CA 1
ATOM 1208 C C . PHE A 1 154 ? -0.903 -8.884 -14.336 1.00 95.88 154 PHE A C 1
ATOM 1210 O O . PHE A 1 154 ? -0.824 -8.070 -15.258 1.00 95.88 154 PHE A O 1
ATOM 1217 N N . SER A 1 155 ? 0.183 -9.435 -13.786 1.00 93.12 155 SER A N 1
ATOM 1218 C CA . SER A 1 155 ? 1.563 -9.044 -14.102 1.00 93.12 155 SER A CA 1
ATOM 1219 C C . SER A 1 155 ? 1.934 -9.208 -15.578 1.00 93.12 155 SER A C 1
ATOM 1221 O O . SER A 1 155 ? 2.763 -8.452 -16.081 1.00 93.12 155 SER A O 1
ATOM 1223 N N . ASP A 1 156 ? 1.270 -10.119 -16.292 1.00 92.44 156 ASP A N 1
ATOM 1224 C CA . ASP A 1 156 ? 1.417 -10.354 -17.732 1.00 92.44 156 ASP A CA 1
ATOM 1225 C C . ASP A 1 156 ? 1.051 -9.140 -18.599 1.00 92.44 156 ASP A C 1
ATOM 1227 O O . ASP A 1 156 ? 1.550 -9.018 -19.717 1.00 92.44 156 ASP A O 1
ATOM 1231 N N . GLY A 1 157 ? 0.192 -8.251 -18.097 1.00 93.88 157 GLY A N 1
ATOM 1232 C CA . GLY A 1 157 ? -0.212 -7.034 -18.795 1.00 93.88 157 GLY A CA 1
ATOM 1233 C C . GLY A 1 157 ? 0.336 -5.743 -18.195 1.00 93.88 157 GLY A C 1
ATOM 1234 O O . GLY A 1 157 ? 0.067 -4.687 -18.751 1.00 93.88 157 GLY A O 1
ATOM 1235 N N . ILE A 1 158 ? 1.079 -5.778 -17.084 1.00 95.62 158 ILE A N 1
ATOM 1236 C CA . ILE A 1 158 ? 1.595 -4.560 -16.439 1.00 95.62 158 ILE A CA 1
ATOM 1237 C C . ILE A 1 158 ? 2.973 -4.191 -17.007 1.00 95.62 158 ILE A C 1
ATOM 1239 O O . ILE A 1 158 ? 3.935 -4.958 -16.926 1.00 95.62 158 ILE A O 1
ATOM 1243 N N . VAL A 1 159 ? 3.116 -2.957 -17.489 1.00 95.00 159 VAL A N 1
ATOM 1244 C CA . VAL A 1 159 ? 4.345 -2.433 -18.099 1.00 95.00 159 VAL A CA 1
ATOM 1245 C C . VAL A 1 159 ? 4.845 -1.211 -17.327 1.00 95.00 159 VAL A C 1
ATOM 1247 O O . VAL A 1 159 ? 4.675 -0.066 -17.730 1.00 95.00 159 VAL A O 1
ATOM 1250 N N . MET A 1 160 ? 5.512 -1.439 -16.193 1.00 92.12 160 MET A N 1
ATOM 1251 C CA . MET A 1 160 ? 6.151 -0.358 -15.441 1.00 92.12 160 MET A CA 1
ATOM 1252 C C . MET A 1 160 ? 7.501 -0.004 -16.056 1.00 92.12 160 MET A C 1
ATOM 1254 O O . MET A 1 160 ? 8.402 -0.847 -16.101 1.00 92.12 160 MET A O 1
ATOM 1258 N N . GLN A 1 161 ? 7.665 1.246 -16.492 1.00 91.38 161 GLN A N 1
ATOM 1259 C CA . GLN A 1 161 ? 8.897 1.731 -17.113 1.00 91.38 161 GLN A CA 1
ATOM 1260 C C . GLN A 1 161 ? 9.489 2.932 -16.389 1.00 91.38 161 GLN A C 1
ATOM 1262 O O . GLN A 1 161 ? 8.789 3.861 -15.998 1.00 91.38 161 GLN A O 1
ATOM 1267 N N . VAL A 1 162 ? 10.808 2.917 -16.220 1.00 85.88 162 VAL A N 1
ATOM 1268 C CA . VAL A 1 162 ? 11.555 4.017 -15.613 1.00 85.88 162 VAL A CA 1
ATOM 1269 C C . VAL A 1 162 ? 12.659 4.460 -16.554 1.00 85.88 162 VAL A C 1
ATOM 1271 O O . VAL A 1 162 ? 13.409 3.643 -17.091 1.00 85.88 162 VAL A O 1
ATOM 1274 N N . THR A 1 163 ? 12.761 5.770 -16.767 1.00 85.06 163 THR A N 1
ATOM 1275 C CA . THR A 1 163 ? 13.856 6.358 -17.540 1.00 85.06 163 THR A CA 1
ATOM 1276 C C . THR A 1 163 ? 14.932 6.830 -16.585 1.00 85.06 163 THR A C 1
ATOM 1278 O O . THR A 1 163 ? 14.726 7.751 -15.802 1.00 85.06 163 THR A O 1
ATOM 1281 N N . VAL A 1 164 ? 16.093 6.188 -16.663 1.00 79.12 164 VAL A N 1
ATOM 1282 C CA . VAL A 1 164 ? 17.224 6.460 -15.782 1.00 79.12 164 VAL A CA 1
ATOM 1283 C C . VAL A 1 164 ? 18.305 7.216 -16.557 1.00 79.12 164 VAL A C 1
ATOM 1285 O O . VAL A 1 164 ? 18.676 6.796 -17.665 1.00 79.12 164 VAL A O 1
ATOM 1288 N N . PRO A 1 165 ? 18.858 8.305 -15.995 1.00 73.38 165 PRO A N 1
ATOM 1289 C CA . PRO A 1 165 ? 20.077 8.902 -16.514 1.00 73.38 165 PRO A CA 1
ATOM 1290 C C . PRO A 1 165 ? 21.256 7.959 -16.239 1.00 73.38 165 PRO A C 1
ATOM 1292 O O . PRO A 1 165 ? 21.613 7.689 -15.095 1.00 73.38 165 PRO A O 1
ATOM 1295 N N . VAL A 1 166 ? 21.883 7.451 -17.297 1.00 71.44 166 VAL A N 1
ATOM 1296 C CA . VAL A 1 166 ? 23.158 6.726 -17.221 1.00 71.44 166 VAL A CA 1
ATOM 1297 C C . VAL A 1 166 ? 24.270 7.627 -17.772 1.00 71.44 166 VAL A C 1
ATOM 1299 O O . VAL A 1 166 ? 23.980 8.591 -18.485 1.00 71.44 166 VAL A O 1
ATOM 1302 N N . PRO A 1 167 ? 25.557 7.385 -17.464 1.00 68.25 167 PRO A N 1
ATOM 1303 C CA . PRO A 1 167 ? 26.626 8.224 -17.997 1.00 68.25 167 PRO A CA 1
ATOM 1304 C C . PRO A 1 167 ? 26.507 8.380 -19.524 1.00 68.25 167 PRO A C 1
ATOM 1306 O O . PRO A 1 167 ? 26.548 7.396 -20.260 1.00 68.25 167 PRO A O 1
ATOM 1309 N N . 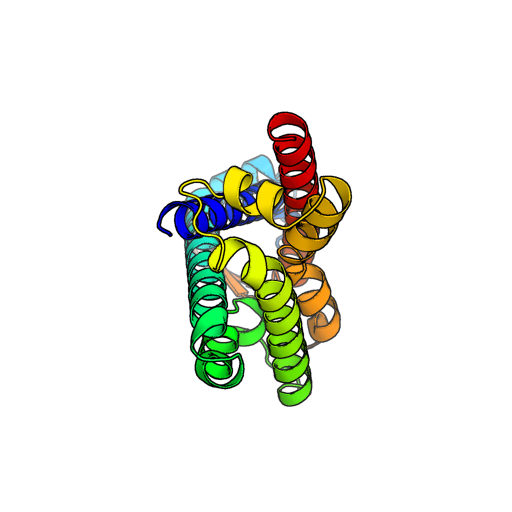LEU A 1 168 ? 26.349 9.630 -19.978 1.00 67.94 168 LEU A N 1
ATOM 1310 C CA . LEU A 1 168 ? 26.270 10.068 -21.381 1.00 67.94 168 LEU A CA 1
ATOM 1311 C C . LEU A 1 168 ? 24.974 9.745 -22.159 1.00 67.94 168 LEU A C 1
ATOM 1313 O O . LEU A 1 168 ? 24.906 10.133 -23.326 1.00 67.94 168 LEU A O 1
ATOM 1317 N N . ARG A 1 169 ? 23.954 9.082 -21.579 1.00 79.12 169 ARG A N 1
ATOM 1318 C CA . ARG A 1 169 ? 22.650 8.795 -22.236 1.00 79.12 169 ARG A CA 1
ATOM 1319 C C . ARG A 1 169 ? 21.505 8.620 -21.228 1.00 79.12 169 ARG A C 1
ATOM 1321 O O . ARG A 1 169 ? 21.733 8.336 -20.062 1.00 79.12 169 ARG A O 1
ATOM 1328 N N . THR A 1 170 ? 20.259 8.705 -21.680 1.00 81.56 170 THR A N 1
ATOM 1329 C CA . THR A 1 170 ? 19.099 8.186 -20.936 1.00 81.56 170 THR A CA 1
ATOM 1330 C C . THR A 1 170 ? 18.749 6.790 -21.441 1.00 81.56 170 THR A C 1
ATOM 1332 O O . THR A 1 170 ? 18.909 6.492 -22.628 1.00 81.56 170 THR A O 1
ATOM 1335 N N . LYS A 1 171 ? 18.308 5.906 -20.542 1.00 84.50 171 LYS A N 1
ATOM 1336 C CA . LYS A 1 171 ? 17.824 4.573 -20.913 1.00 84.50 171 LYS A CA 1
ATOM 1337 C C . LYS A 1 171 ? 16.553 4.240 -20.141 1.00 84.50 171 LYS A C 1
ATOM 1339 O O . LYS A 1 171 ? 16.482 4.475 -18.938 1.00 84.50 171 LYS A O 1
ATOM 1344 N N . THR A 1 172 ? 15.571 3.699 -20.852 1.00 87.56 172 THR A N 1
ATOM 1345 C CA . THR A 1 172 ? 14.315 3.211 -20.283 1.00 87.56 172 THR A CA 1
ATOM 1346 C C . THR A 1 172 ? 14.449 1.735 -19.937 1.00 87.56 172 THR A C 1
ATOM 1348 O O . THR A 1 172 ? 15.014 0.959 -20.714 1.00 87.56 172 THR A O 1
ATOM 1351 N N . PHE A 1 173 ? 13.949 1.360 -18.766 1.00 88.12 173 PHE A N 1
ATOM 1352 C CA . PHE A 1 173 ? 13.956 -0.009 -18.270 1.00 88.12 173 PHE A CA 1
ATOM 1353 C C . PHE A 1 173 ? 12.566 -0.407 -17.796 1.00 88.12 173 PHE A C 1
ATOM 1355 O O . PHE A 1 173 ? 11.916 0.372 -17.102 1.00 88.12 173 PHE A O 1
ATOM 1362 N N . THR A 1 174 ? 12.148 -1.624 -18.134 1.00 91.19 174 THR A N 1
ATOM 1363 C CA . THR A 1 174 ? 10.947 -2.241 -17.566 1.00 91.19 174 THR A CA 1
ATOM 1364 C C . THR A 1 174 ? 11.295 -2.876 -16.228 1.00 91.19 174 THR A C 1
ATOM 1366 O O . THR A 1 174 ? 12.277 -3.611 -16.143 1.00 91.19 174 THR A O 1
ATOM 1369 N N . TYR A 1 175 ? 10.511 -2.595 -15.192 1.00 91.75 175 TYR A N 1
ATOM 1370 C CA . TYR A 1 175 ? 10.784 -3.048 -13.826 1.00 91.75 175 TYR A CA 1
ATOM 1371 C C . TYR A 1 175 ? 9.572 -3.674 -13.123 1.00 91.75 175 TYR A C 1
ATOM 1373 O O . TYR A 1 175 ? 9.607 -3.831 -11.907 1.00 91.75 175 TYR A O 1
ATOM 1381 N N . THR A 1 176 ? 8.526 -4.061 -13.865 1.00 94.00 176 THR A N 1
ATOM 1382 C CA . THR A 1 176 ? 7.283 -4.637 -13.320 1.00 94.00 176 THR A CA 1
ATOM 1383 C C . THR A 1 176 ? 7.538 -5.753 -12.306 1.00 94.00 176 THR A C 1
ATOM 1385 O O . THR A 1 176 ? 7.107 -5.635 -11.162 1.00 94.00 176 THR A O 1
ATOM 1388 N N . GLU A 1 177 ? 8.275 -6.802 -12.689 1.00 94.38 177 GLU A N 1
ATOM 1389 C CA . GLU A 1 177 ? 8.540 -7.963 -11.822 1.00 94.38 177 GLU A CA 1
ATOM 1390 C C . GLU A 1 177 ? 9.230 -7.555 -10.516 1.00 94.38 177 GLU A C 1
ATOM 1392 O O . GLU A 1 177 ? 8.858 -7.985 -9.425 1.00 94.38 177 GLU A O 1
ATOM 1397 N N . GLU A 1 178 ? 10.223 -6.672 -10.622 1.00 94.88 178 GLU A N 1
ATOM 1398 C CA . GLU A 1 178 ? 10.964 -6.185 -9.468 1.00 94.88 178 GLU A CA 1
ATOM 1399 C C . GLU A 1 178 ? 10.096 -5.292 -8.573 1.00 94.88 178 GLU A C 1
ATOM 1401 O O . GLU A 1 178 ? 10.210 -5.357 -7.350 1.00 94.88 178 GLU A O 1
ATOM 1406 N N . SER A 1 179 ? 9.187 -4.511 -9.158 1.00 94.31 179 SER A N 1
ATOM 1407 C CA . SER A 1 179 ? 8.198 -3.742 -8.409 1.00 94.31 179 SER A CA 1
ATOM 1408 C C . SER A 1 179 ? 7.231 -4.632 -7.642 1.00 94.31 179 SER A C 1
ATOM 1410 O O . SER A 1 179 ? 7.076 -4.427 -6.440 1.00 94.31 179 SER A O 1
ATOM 1412 N N . VAL A 1 180 ? 6.625 -5.632 -8.288 1.00 96.31 180 VAL A N 1
ATOM 1413 C CA . VAL A 1 180 ? 5.706 -6.575 -7.624 1.00 96.31 180 VAL A CA 1
ATOM 1414 C C . VAL A 1 180 ? 6.426 -7.295 -6.481 1.00 96.31 180 VAL A C 1
ATOM 1416 O O . VAL A 1 180 ? 5.938 -7.307 -5.351 1.00 96.31 180 VAL A O 1
ATOM 1419 N N . ARG A 1 181 ? 7.648 -7.788 -6.724 1.00 97.12 181 ARG A N 1
ATOM 1420 C CA . ARG A 1 181 ? 8.477 -8.437 -5.697 1.00 97.12 181 ARG A CA 1
ATOM 1421 C C . ARG A 1 181 ? 8.785 -7.509 -4.520 1.00 97.12 181 ARG A C 1
ATOM 1423 O O . ARG A 1 181 ? 8.746 -7.937 -3.367 1.00 97.12 181 ARG A O 1
ATOM 1430 N N . ALA A 1 182 ? 9.164 -6.263 -4.793 1.00 96.62 182 ALA A N 1
ATOM 1431 C CA . ALA A 1 182 ? 9.506 -5.300 -3.754 1.00 96.62 182 ALA A CA 1
ATOM 1432 C C . ALA A 1 182 ? 8.283 -4.921 -2.902 1.00 96.62 182 ALA A C 1
ATOM 1434 O O . ALA A 1 182 ? 8.402 -4.835 -1.677 1.00 96.62 182 ALA A O 1
ATOM 1435 N N . PHE A 1 183 ? 7.111 -4.767 -3.529 1.00 96.44 183 PHE A N 1
ATOM 1436 C CA . PHE A 1 183 ? 5.850 -4.550 -2.820 1.00 96.44 183 PHE A CA 1
ATOM 1437 C C . PHE A 1 183 ? 5.454 -5.754 -1.964 1.00 96.44 183 PHE A C 1
ATOM 1439 O O . PHE A 1 183 ? 5.159 -5.552 -0.792 1.00 96.44 183 PHE A O 1
ATOM 1446 N N . ASP A 1 184 ? 5.548 -6.990 -2.465 1.00 97.75 184 ASP A N 1
ATOM 1447 C CA . ASP A 1 184 ? 5.245 -8.189 -1.662 1.00 97.75 184 ASP A CA 1
ATOM 1448 C C . ASP A 1 184 ? 6.070 -8.232 -0.362 1.00 97.75 184 ASP A C 1
ATOM 1450 O O . ASP A 1 184 ? 5.561 -8.484 0.736 1.00 97.75 184 ASP A O 1
ATOM 1454 N N . VAL A 1 185 ? 7.369 -7.934 -0.456 1.00 98.00 185 VAL A N 1
ATOM 1455 C CA . VAL A 1 185 ? 8.233 -7.877 0.729 1.00 98.00 185 VAL A CA 1
ATOM 1456 C C . VAL A 1 185 ? 7.800 -6.741 1.663 1.00 98.00 185 VAL A C 1
ATOM 1458 O O . VAL A 1 185 ? 7.697 -6.955 2.876 1.00 98.00 185 VAL A O 1
ATOM 1461 N N . ALA A 1 186 ? 7.525 -5.552 1.122 1.00 98.06 186 ALA A N 1
ATOM 1462 C CA . ALA A 1 186 ? 7.089 -4.387 1.890 1.00 98.06 186 ALA A CA 1
ATOM 1463 C C . ALA A 1 186 ? 5.773 -4.634 2.640 1.00 98.06 186 ALA A C 1
ATOM 1465 O O . ALA A 1 186 ? 5.670 -4.309 3.824 1.00 98.06 186 ALA A O 1
ATOM 1466 N N . GLU A 1 187 ? 4.806 -5.278 1.993 1.00 97.88 187 GLU A N 1
ATOM 1467 C CA . GLU A 1 187 ? 3.514 -5.645 2.572 1.00 97.88 187 GLU A CA 1
ATOM 1468 C C . GLU A 1 187 ? 3.669 -6.645 3.713 1.00 97.88 187 GLU A C 1
ATOM 1470 O O . GLU A 1 187 ? 3.073 -6.472 4.775 1.00 97.88 187 GLU A O 1
ATOM 1475 N N . ARG A 1 188 ? 4.560 -7.635 3.576 1.00 98.31 188 ARG A N 1
ATOM 1476 C CA . ARG A 1 188 ? 4.896 -8.539 4.688 1.00 98.31 188 ARG A CA 1
ATOM 1477 C C . ARG A 1 188 ? 5.521 -7.806 5.876 1.00 98.31 188 ARG A C 1
ATOM 1479 O O . ARG A 1 188 ? 5.279 -8.187 7.021 1.00 98.31 188 ARG A O 1
ATOM 1486 N N . TYR A 1 189 ? 6.330 -6.770 5.642 1.00 98.38 189 TYR A N 1
ATOM 1487 C CA . TYR A 1 189 ? 6.829 -5.914 6.727 1.00 98.38 189 TYR A CA 1
ATOM 1488 C C . TYR A 1 189 ? 5.720 -5.069 7.358 1.00 98.38 189 TYR A C 1
ATOM 1490 O O . TYR A 1 189 ? 5.727 -4.893 8.575 1.00 98.38 189 TYR A O 1
ATOM 1498 N N . ALA A 1 190 ? 4.779 -4.565 6.560 1.00 98.25 190 ALA A N 1
ATOM 1499 C CA . ALA A 1 190 ? 3.660 -3.767 7.048 1.00 98.25 190 ALA A CA 1
ATOM 1500 C C . ALA A 1 190 ? 2.680 -4.601 7.891 1.00 98.25 190 ALA A C 1
ATOM 1502 O O . ALA A 1 190 ? 2.318 -4.170 8.982 1.00 98.25 190 ALA A O 1
ATOM 1503 N N . LYS A 1 191 ? 2.372 -5.838 7.477 1.00 98.38 191 LYS A N 1
ATOM 1504 C CA . LYS A 1 191 ? 1.587 -6.801 8.275 1.00 98.38 191 LYS A CA 1
ATOM 1505 C C . LYS A 1 191 ? 2.224 -7.058 9.646 1.00 98.38 191 LYS A C 1
ATOM 1507 O O . LYS A 1 191 ? 1.578 -6.873 10.668 1.00 98.38 191 LYS A O 1
ATOM 1512 N N . ARG A 1 192 ? 3.537 -7.327 9.691 1.00 98.38 192 ARG A N 1
ATOM 1513 C CA . ARG A 1 192 ? 4.279 -7.458 10.965 1.00 98.38 192 ARG A CA 1
ATOM 1514 C C . ARG A 1 192 ? 4.285 -6.181 11.808 1.00 98.38 192 ARG A C 1
ATOM 1516 O O . ARG A 1 192 ? 4.378 -6.244 13.029 1.00 98.38 192 ARG A O 1
ATOM 1523 N N . LYS A 1 193 ? 4.258 -5.008 11.169 1.00 98.19 193 LYS A N 1
ATOM 1524 C CA . LYS A 1 193 ? 4.159 -3.727 11.878 1.00 98.19 193 LYS A CA 1
ATOM 1525 C C . LYS A 1 193 ? 2.787 -3.581 12.535 1.00 98.19 193 LYS A C 1
ATOM 1527 O O . LYS A 1 193 ? 2.753 -3.174 13.687 1.00 98.19 193 LYS A O 1
ATOM 1532 N N . VAL A 1 194 ? 1.708 -3.943 11.840 1.00 97.94 194 VAL A N 1
ATOM 1533 C CA . VAL A 1 194 ? 0.354 -3.997 12.413 1.00 97.94 194 VAL A CA 1
ATOM 1534 C C . VAL A 1 194 ? 0.298 -4.961 13.592 1.00 97.94 194 VAL A C 1
ATOM 1536 O O . VAL A 1 194 ? -0.147 -4.553 14.654 1.00 97.94 194 VAL A O 1
ATOM 1539 N N . GLU A 1 195 ? 0.812 -6.185 13.441 1.00 98.31 195 GLU A N 1
ATOM 1540 C CA . GLU A 1 195 ? 0.883 -7.174 14.532 1.00 98.31 195 GLU A CA 1
ATOM 1541 C C . GLU A 1 195 ? 1.574 -6.604 15.772 1.00 98.31 195 GLU A C 1
ATOM 1543 O O . GLU A 1 195 ? 1.025 -6.637 16.870 1.00 98.31 195 GLU A O 1
ATOM 1548 N N . LYS A 1 196 ? 2.760 -6.014 15.583 1.00 98.38 196 LYS A N 1
ATOM 1549 C CA . LYS A 1 196 ? 3.525 -5.424 16.680 1.00 98.38 196 LYS A CA 1
ATOM 1550 C C . LYS A 1 196 ? 2.786 -4.262 17.347 1.00 98.38 196 LYS A C 1
ATOM 1552 O O . LYS A 1 196 ? 2.861 -4.097 18.556 1.00 98.38 196 LYS A O 1
ATOM 1557 N N . GLU A 1 197 ? 2.132 -3.414 16.568 1.00 98.19 197 GLU A N 1
ATOM 1558 C CA . GLU A 1 197 ? 1.390 -2.290 17.132 1.00 98.19 197 GLU A CA 1
ATOM 1559 C C . GLU A 1 197 ? 0.099 -2.734 17.830 1.00 98.19 197 GLU A C 1
ATOM 1561 O O . GLU A 1 197 ? -0.271 -2.132 18.835 1.00 98.19 197 GLU A O 1
ATOM 1566 N N . ALA A 1 198 ? -0.541 -3.808 17.360 1.00 97.62 198 ALA A N 1
ATOM 1567 C CA . ALA A 1 198 ? -1.649 -4.442 18.064 1.00 97.62 198 ALA A CA 1
ATOM 1568 C C . ALA A 1 198 ? -1.182 -5.020 19.414 1.00 97.62 198 ALA A C 1
ATOM 1570 O O . ALA A 1 198 ? -1.845 -4.791 20.420 1.00 97.62 198 ALA A O 1
ATOM 1571 N N . ASP A 1 199 ? -0.010 -5.667 19.471 1.00 97.88 199 ASP A N 1
ATOM 1572 C CA . ASP A 1 199 ? 0.597 -6.145 20.731 1.00 97.88 199 ASP A CA 1
ATOM 1573 C C . ASP A 1 199 ? 0.851 -5.037 21.758 1.00 97.88 199 ASP A C 1
ATOM 1575 O O . ASP A 1 199 ? 0.870 -5.291 22.959 1.00 97.88 199 ASP A O 1
ATOM 1579 N N . GLU A 1 200 ? 1.108 -3.815 21.294 1.00 97.38 200 GLU A N 1
ATOM 1580 C CA . GLU A 1 200 ? 1.355 -2.663 22.162 1.00 97.38 200 GLU A CA 1
ATOM 1581 C C . GLU A 1 200 ? 0.052 -1.974 22.606 1.00 97.38 200 GLU A C 1
ATOM 1583 O O . GLU A 1 200 ? 0.041 -1.291 23.631 1.00 97.38 200 GLU A O 1
ATOM 1588 N N . ALA A 1 201 ? -1.032 -2.119 21.838 1.00 95.94 201 ALA A N 1
ATOM 1589 C CA . ALA A 1 201 ? -2.295 -1.423 22.069 1.00 95.94 201 ALA A CA 1
ATOM 1590 C C . ALA A 1 201 ? -3.298 -2.210 22.931 1.00 95.94 201 ALA A C 1
ATOM 1592 O O . ALA A 1 201 ? -4.034 -1.591 23.714 1.00 95.94 201 ALA A O 1
ATOM 1593 N N . TYR A 1 202 ? -3.366 -3.532 22.747 1.00 95.06 202 TYR A N 1
ATOM 1594 C CA . TYR A 1 202 ? -4.291 -4.448 23.431 1.00 95.06 202 TYR A CA 1
ATOM 1595 C C . TYR A 1 202 ? -3.707 -4.961 24.750 1.00 95.06 202 TYR A C 1
ATOM 1597 O O . TYR A 1 202 ? -4.463 -4.960 25.749 1.00 95.06 202 TYR A O 1
#

Sequence (202 aa):
MTGVSEKLDGYAEYVARKATDEFKPTNVVNVPGVSDKRAKSIISSTIEDLRDGQERALKQQYGAVIGAVYDGIDSHADDFVHYDAFYRNYEGGRDDGYRDALVERMRRIRDALEPIVRAEADGFWEAARETYDRDEAVEALGSLFTVAETADAFSDGIVMQVTVPVPLRTKTFTYTEESVRAFDVAERYAKRKVEKEADEAY

Foldseek 3Di:
DVQVLVVQLVLLLLLLVQLLVQFFVCVFDVDPPAGSVRVCVQQVVVSVVSSVLSSVLSSQLVVLLLVCLPVNLVVCLVSQQVSQPQNVQFQDPCNVVLSVLSSVLSVLLSVLCNQLSPDPDPHSLVSLVVRDDLVSNLVSVLSSLCSLVSSVVRLVGGFDWDWGDDVPDIDITTCSVSSSVSSVSSSVVSSVVSNVVSVVRD

Solvent-accessible surface area (backbone atoms only — not comparable to full-atom values): 10708 Å² total; per-residue (Å²): 95,71,34,48,58,54,50,51,42,52,50,22,44,51,33,22,50,36,18,53,71,57,43,54,52,49,84,57,45,86,51,91,96,56,51,45,72,58,46,44,65,69,43,40,67,60,50,50,52,51,26,56,51,45,20,52,26,43,35,50,37,53,50,43,31,59,48,25,59,78,67,34,59,80,79,32,45,66,55,52,50,70,38,32,71,59,64,72,30,52,76,44,94,53,56,71,63,51,51,51,52,51,49,52,51,47,48,54,34,25,64,46,40,37,55,40,69,69,36,92,42,69,42,46,68,55,12,37,60,78,67,32,57,69,67,55,41,41,54,40,63,35,54,70,55,48,63,29,67,58,46,58,81,47,45,94,24,37,60,41,71,48,77,43,79,46,96,96,46,77,48,77,41,66,38,39,70,54,49,39,54,13,36,45,53,14,30,56,53,47,39,53,48,48,45,53,51,44,69,73,66,110

Secondary structure (DSSP, 8-state):
-HHHHHHHHHHHHHHHHHHHHH--HHHH---TT--HHHHHHHSHHHHHHHHHHHHHHHHHHHHHHHHHHHH-SGGGHHHHHHH-TTGGGB-SS-HHHHHHHHHHHHHHHHHHHHHHHHS--SSHHHHHHHH--HHHHHHHHHTT--HHHHHHHTGGGB--EEEEEETTEEEEEE-HHHHHHHHHHHHHHHHHHHHHHHHHH-